Protein AF-A0A096LUE7-F1 (afdb_monomer_lite)

Foldseek 3Di:
DDPDDPPLQFDQLVVLLVVLVVCVVVVNLVVSLVSLLVRLVRHPQNLVSLLVSLVPFDDLCAQDCSGSNNSSLVSVLVSCVVPVVNALVVDDPVVLQVSLLSLLVSLLYDHVCSNVSSCVRSVNLPHDVVSVVVSLVVCLVVVSLLSSLVSCLVSVNLVVDDLLSNPLLCVVVVNVVSSCSSCPPPVVSVVVVVVVVVLCVDPPDDPVVSVVSND

Radius of gyration: 21.37 Å; chains: 1; bounding box: 50×38×78 Å

Organism: Poecilia formosa (NCBI:txid48698)

pLDDT: mean 89.34, std 12.73, range [34.97, 98.19]

Secondary structure (DSSP, 8-state):
---------PPPHHHHHHHHHHHHHTT-HHHHHHHHHHHHTT-SSHHHHHHHHHHTSSS--TT-S-SHHHHHHHHHHHHHHT-TT--GGGS-HHHHHHHHHHHHHH-----HHHHHHHHHHTTGGGS-HHHHHHHHHHHHHTT-HHHHHHHHHHHT-GGGS-HHHHHHHHHHTT-HHHHHHHHTT-HHHHHHHHHHHHHTTSTT--THHHHTT--

Sequence (215 aa):
MSLTSLEEKGLDPLQLSEKFFELWHQNNLQMLHLAAIQGFSKLSEPLEALLTILESCPGKQKGRSHTLGYHILMEFQTWMKERPQMSLSSLAEDKAVELQRRALGLLTDTQPNFVDTLMNIYQIKTLDPSIQCMHIYKLQALNCYKEAVTLSIKLGLQTELNMEKMLIPLILQDKLPLAESFVKGHRQLEKQLVMLLDSWCYPDFNVEEIRKYAM

Structure (mmCIF, N/CA/C/O backbone):
data_AF-A0A096LUE7-F1
#
_entry.id   AF-A0A096LUE7-F1
#
loop_
_atom_site.group_PDB
_atom_site.id
_atom_site.type_symbol
_atom_site.label_atom_id
_atom_site.label_alt_id
_atom_site.label_comp_id
_atom_site.label_asym_id
_atom_site.label_entity_id
_atom_site.label_seq_id
_atom_site.pdbx_PDB_ins_code
_atom_site.Cartn_x
_atom_site.Cartn_y
_atom_site.Cartn_z
_atom_site.occupancy
_atom_site.B_iso_or_equiv
_atom_site.auth_seq_id
_atom_site.auth_comp_id
_atom_site.auth_asym_id
_atom_site.auth_atom_id
_atom_site.pdbx_PDB_model_num
ATOM 1 N N . MET A 1 1 ? -25.827 -20.963 44.284 1.00 35.09 1 MET A N 1
ATOM 2 C CA . MET A 1 1 ? -26.225 -20.862 42.865 1.00 35.09 1 MET A CA 1
ATOM 3 C C . MET A 1 1 ? -25.637 -19.569 42.347 1.00 35.09 1 MET A C 1
ATOM 5 O O . MET A 1 1 ? -26.138 -18.504 42.680 1.00 35.09 1 MET A O 1
ATOM 9 N N . SER A 1 2 ? -24.487 -19.668 41.690 1.00 34.97 2 SER A N 1
ATOM 10 C CA . SER A 1 2 ? -23.704 -18.516 41.253 1.00 34.97 2 SER A CA 1
ATOM 11 C C . SER A 1 2 ? -24.269 -18.013 39.933 1.00 34.97 2 SER A C 1
ATOM 13 O O . SER A 1 2 ? -24.293 -18.755 38.953 1.00 34.97 2 SER A O 1
ATOM 15 N N . LEU A 1 3 ? -24.761 -16.776 39.941 1.00 40.91 3 LEU A N 1
ATOM 16 C CA . LEU A 1 3 ? -25.127 -16.049 38.736 1.00 40.91 3 LEU A CA 1
ATOM 17 C C . LEU A 1 3 ? -23.868 -15.884 37.886 1.00 40.91 3 LEU A C 1
ATOM 19 O O . LEU A 1 3 ? -22.894 -15.252 38.287 1.00 40.91 3 LEU A O 1
ATOM 23 N N . THR A 1 4 ? -23.922 -16.544 36.740 1.00 41.84 4 THR A N 1
ATOM 24 C CA . THR A 1 4 ? -23.068 -16.408 35.568 1.00 41.84 4 THR A CA 1
ATOM 25 C C . THR A 1 4 ? -22.612 -14.968 35.364 1.00 41.84 4 THR A C 1
ATOM 27 O O . THR A 1 4 ? -23.439 -14.073 35.184 1.00 41.84 4 THR A O 1
ATOM 30 N N . SER A 1 5 ? -21.295 -14.767 35.355 1.00 40.50 5 SER A N 1
ATOM 31 C CA . SER A 1 5 ? -20.649 -13.600 34.770 1.00 40.50 5 SER A CA 1
ATOM 32 C C . SER A 1 5 ? -21.152 -13.449 33.336 1.00 40.50 5 SER A C 1
ATOM 34 O O . SER A 1 5 ? -20.790 -14.248 32.471 1.00 40.50 5 SER A O 1
ATOM 36 N N . LEU A 1 6 ? -22.018 -12.463 33.086 1.00 42.44 6 LEU A N 1
ATOM 37 C CA . LEU A 1 6 ? -22.175 -11.940 31.736 1.00 42.44 6 LEU A CA 1
ATOM 38 C C . LEU A 1 6 ? -20.780 -11.470 31.334 1.00 42.44 6 LEU A C 1
ATOM 40 O O . LEU A 1 6 ? -20.267 -10.514 31.911 1.00 42.44 6 LEU A O 1
ATOM 44 N N . GLU A 1 7 ? -20.148 -12.185 30.411 1.00 46.16 7 GLU A N 1
ATOM 45 C CA . GLU A 1 7 ? -19.005 -11.664 29.678 1.00 46.16 7 GLU A CA 1
ATOM 46 C C . GLU A 1 7 ? -19.405 -10.270 29.188 1.00 46.16 7 GLU A C 1
ATOM 48 O O . GLU A 1 7 ? -20.388 -10.129 28.453 1.00 46.16 7 GLU A O 1
ATOM 53 N N . GLU A 1 8 ? -18.705 -9.234 29.652 1.00 53.78 8 GLU A N 1
ATOM 54 C CA . GLU A 1 8 ? -18.815 -7.891 29.096 1.00 53.78 8 GLU A CA 1
ATOM 55 C C . GLU A 1 8 ? -18.345 -7.975 27.643 1.00 53.78 8 GLU A C 1
ATOM 57 O O . GLU A 1 8 ? -17.171 -7.783 27.328 1.00 53.78 8 GLU A O 1
ATOM 62 N N . LYS A 1 9 ? -19.256 -8.350 26.740 1.00 67.56 9 LYS A N 1
ATOM 63 C CA . LYS A 1 9 ? -19.012 -8.289 25.305 1.00 67.56 9 LYS A CA 1
ATOM 64 C C . LYS A 1 9 ? -18.731 -6.826 24.994 1.00 67.56 9 LYS A C 1
ATOM 66 O O . LYS A 1 9 ? -19.606 -5.979 25.180 1.00 67.56 9 LYS A O 1
ATOM 71 N N . GLY A 1 10 ? -17.492 -6.535 24.600 1.00 81.81 10 GLY A N 1
ATOM 72 C CA . GLY A 1 10 ? -17.099 -5.196 24.186 1.00 81.81 10 GLY A CA 1
ATOM 73 C C . GLY A 1 10 ? -17.980 -4.692 23.046 1.00 81.81 10 GLY A C 1
ATOM 74 O O . GLY A 1 10 ? -18.725 -5.446 22.417 1.00 81.81 10 GLY A O 1
ATOM 75 N N . LEU A 1 11 ? -17.902 -3.390 22.790 1.00 91.12 11 LEU A N 1
ATOM 76 C CA . LEU A 1 11 ? -18.649 -2.746 21.715 1.00 91.12 11 LEU A CA 1
ATOM 77 C C . LEU A 1 11 ? -18.352 -3.426 20.366 1.00 91.12 11 LEU A C 1
ATOM 79 O O . LEU A 1 11 ? -17.192 -3.675 20.041 1.00 91.12 11 LEU A O 1
ATOM 83 N N . ASP A 1 12 ? -19.395 -3.689 19.578 1.00 94.50 12 ASP A N 1
ATOM 84 C CA . ASP A 1 12 ? -19.257 -4.225 18.223 1.00 94.50 12 ASP A CA 1
ATOM 85 C C . ASP A 1 12 ? -18.599 -3.172 17.301 1.00 94.50 12 ASP A C 1
ATOM 87 O O . ASP A 1 12 ? -19.123 -2.055 17.180 1.00 94.50 12 ASP A O 1
ATOM 91 N N . PRO A 1 13 ? -17.468 -3.491 16.637 1.00 95.12 13 PRO A N 1
ATOM 92 C CA . PRO A 1 13 ? -16.801 -2.574 15.717 1.00 95.12 13 PRO A CA 1
ATOM 93 C C . PRO A 1 13 ? -17.709 -2.072 14.590 1.00 95.12 13 PRO A C 1
ATOM 95 O O . PRO A 1 13 ? -17.604 -0.909 14.201 1.00 95.12 13 PRO A O 1
ATOM 98 N N . LEU A 1 14 ? -18.618 -2.906 14.074 1.00 94.50 14 LEU A N 1
ATOM 99 C CA . LEU A 1 14 ? -19.493 -2.516 12.965 1.00 94.50 14 LEU A CA 1
ATOM 100 C C . LEU A 1 14 ? -20.567 -1.523 13.412 1.00 94.50 14 LEU A C 1
ATOM 102 O O . LEU A 1 14 ? -20.798 -0.540 12.713 1.00 94.50 14 LEU A O 1
ATOM 106 N N . GLN A 1 15 ? -21.125 -1.687 14.615 1.00 94.31 15 GLN A N 1
ATOM 107 C CA . GLN A 1 15 ? -22.043 -0.699 15.202 1.00 94.31 15 GLN A CA 1
ATOM 108 C C . GLN A 1 15 ? -21.353 0.654 15.414 1.00 94.31 15 GLN A C 1
ATOM 110 O O . GLN A 1 15 ? -21.941 1.716 15.194 1.00 94.31 15 GLN A O 1
ATOM 115 N N . LEU A 1 16 ? -20.082 0.638 15.834 1.00 95.12 16 LEU A N 1
ATOM 116 C CA . LEU A 1 16 ? -19.297 1.865 15.952 1.00 95.12 16 LEU A CA 1
ATOM 117 C C . LEU A 1 16 ? -19.031 2.499 14.574 1.00 95.12 16 LEU A C 1
ATOM 119 O O . LEU A 1 16 ? -19.117 3.720 14.445 1.00 95.12 16 LEU A O 1
ATOM 123 N N . SER A 1 17 ? -18.762 1.684 13.550 1.00 93.62 17 SER A N 1
ATOM 124 C CA . SER A 1 17 ? -18.582 2.138 12.166 1.00 93.62 17 SER A CA 1
ATOM 125 C C . SER A 1 17 ? -19.838 2.807 11.600 1.00 93.62 17 SER A C 1
ATOM 127 O O . SER A 1 17 ? -19.754 3.908 11.054 1.00 93.62 17 SER A O 1
ATOM 129 N N . GLU A 1 18 ? -21.016 2.207 11.800 1.00 93.69 18 GLU A N 1
ATOM 130 C CA . GLU A 1 18 ? -22.310 2.784 11.406 1.00 93.69 18 GLU A CA 1
ATOM 131 C C . GLU A 1 18 ? -22.530 4.149 12.063 1.00 93.69 18 GLU A C 1
ATOM 133 O O . GLU A 1 18 ? -22.835 5.132 11.386 1.00 93.69 18 GLU A O 1
ATOM 138 N N . LYS A 1 19 ? -22.256 4.254 13.368 1.00 94.44 19 LYS A N 1
ATOM 139 C CA . LYS A 1 19 ? -22.337 5.529 14.088 1.00 94.44 19 LYS A CA 1
ATOM 140 C C . LYS A 1 19 ? -21.378 6.580 13.523 1.00 94.44 19 LYS A C 1
ATOM 142 O O . LYS A 1 19 ? -21.753 7.747 13.396 1.00 94.44 19 LYS A O 1
ATOM 147 N N . PHE A 1 20 ? -20.140 6.208 13.194 1.00 94.25 20 PHE A N 1
ATOM 148 C CA . PHE A 1 20 ? -19.207 7.136 12.549 1.00 94.25 20 PHE A CA 1
ATOM 149 C C . PHE A 1 20 ? -19.717 7.594 11.187 1.00 94.25 20 PHE A C 1
ATOM 151 O O . PHE A 1 20 ? -19.625 8.779 10.871 1.00 94.25 20 PHE A O 1
ATOM 158 N N . PHE A 1 21 ? -20.282 6.678 10.405 1.00 91.62 21 PHE A N 1
ATOM 159 C CA . PHE A 1 21 ? -20.845 6.969 9.095 1.00 91.62 21 PHE A CA 1
ATOM 160 C C . PHE A 1 21 ? -22.022 7.949 9.172 1.00 91.62 21 PHE A C 1
ATOM 162 O O . PHE A 1 21 ? -22.048 8.937 8.435 1.00 91.62 21 PHE A O 1
ATOM 169 N N . GLU A 1 22 ? -22.947 7.755 10.111 1.00 93.31 22 GLU A N 1
ATOM 170 C CA . GLU A 1 22 ? -24.057 8.684 10.356 1.00 93.31 22 GLU A CA 1
ATOM 171 C C . GLU A 1 22 ? -23.567 10.089 10.727 1.00 93.31 22 GLU A C 1
ATOM 173 O O . GLU A 1 22 ? -23.988 11.083 10.127 1.00 93.31 22 GLU A O 1
ATOM 178 N N . LEU A 1 23 ? -22.640 10.184 11.686 1.00 93.25 23 LEU A N 1
ATOM 179 C CA . LEU A 1 23 ? -22.089 11.464 12.146 1.00 93.25 23 LEU A CA 1
ATOM 180 C C . LEU A 1 23 ? -21.298 12.178 11.047 1.00 93.25 23 LEU A C 1
ATOM 182 O O . LEU A 1 23 ? -21.350 13.406 10.939 1.00 93.25 23 LEU A O 1
ATOM 186 N N . TRP A 1 24 ? -20.603 11.413 10.206 1.00 90.88 24 TRP A N 1
ATOM 187 C CA . TRP A 1 24 ? -19.913 11.918 9.027 1.00 90.88 24 TRP A CA 1
ATOM 188 C C . TRP A 1 24 ? -20.884 12.520 8.010 1.00 90.88 24 TRP A C 1
ATOM 190 O O . TRP A 1 24 ? -20.670 13.638 7.544 1.00 90.88 24 TRP A O 1
ATOM 200 N N . HIS A 1 25 ? -21.992 11.834 7.718 1.00 88.69 25 HIS A N 1
ATOM 201 C CA . HIS A 1 25 ? -23.034 12.340 6.820 1.00 88.69 25 HIS A CA 1
ATOM 202 C C . HIS A 1 25 ? -23.729 13.599 7.340 1.00 88.69 25 HIS A C 1
ATOM 204 O O . HIS A 1 25 ? -24.124 14.457 6.552 1.00 88.69 25 HIS A O 1
ATOM 210 N N . GLN A 1 26 ? -23.834 13.736 8.659 1.00 91.62 26 GLN A N 1
ATOM 211 C CA . GLN A 1 26 ? -24.349 14.936 9.319 1.00 91.62 26 GLN A CA 1
ATOM 212 C C . GLN A 1 26 ? -23.311 16.070 9.402 1.00 91.62 26 GLN A C 1
ATOM 214 O O . GLN A 1 26 ? -23.617 17.133 9.940 1.00 91.62 26 GLN A O 1
ATOM 219 N N . ASN A 1 27 ? -22.087 15.859 8.897 1.00 87.81 27 ASN A N 1
ATOM 220 C CA . ASN A 1 27 ? -20.946 16.770 9.022 1.00 87.81 27 ASN A CA 1
ATOM 221 C C . ASN A 1 27 ? -20.657 17.177 10.484 1.00 87.81 27 ASN A C 1
ATOM 223 O O . ASN A 1 27 ? -20.206 18.287 10.770 1.00 87.81 27 ASN A O 1
ATOM 227 N N . ASN A 1 28 ? -20.937 16.278 11.432 1.00 92.06 28 ASN A N 1
ATOM 228 C CA . ASN A 1 28 ? -20.824 16.539 12.862 1.00 92.06 28 ASN A CA 1
ATOM 229 C C . ASN A 1 28 ? -19.498 15.997 13.413 1.00 92.06 28 ASN A C 1
ATOM 231 O O . ASN A 1 28 ? -19.455 15.029 14.177 1.00 92.06 28 ASN A O 1
ATOM 235 N N . LEU A 1 29 ? -18.395 16.631 13.004 1.00 89.81 29 LEU A N 1
ATOM 236 C CA . LEU A 1 29 ? -17.037 16.195 13.355 1.00 89.81 29 LEU A CA 1
ATOM 237 C C . LEU A 1 29 ? -16.766 16.220 14.866 1.00 89.81 29 LEU A C 1
ATOM 239 O O . LEU A 1 29 ? -16.032 15.375 15.369 1.00 89.81 29 LEU A O 1
ATOM 243 N N . GLN A 1 30 ? -17.387 17.145 15.604 1.00 92.88 30 GLN A N 1
ATOM 244 C CA . GLN A 1 30 ? -17.259 17.206 17.064 1.00 92.88 30 GLN A CA 1
ATOM 245 C C . GLN A 1 30 ? -17.866 15.970 17.733 1.00 92.88 30 GLN A C 1
ATOM 247 O O . GLN A 1 30 ? -17.239 15.353 18.593 1.00 92.88 30 GLN A O 1
ATOM 252 N N . MET A 1 31 ? -19.069 15.567 17.318 1.00 94.25 31 MET A N 1
ATOM 253 C CA . MET A 1 31 ? -19.688 14.351 17.844 1.00 94.25 31 MET A CA 1
ATOM 254 C C . MET A 1 31 ? -18.974 13.088 17.369 1.00 94.25 31 MET A C 1
ATOM 256 O O . MET A 1 31 ? -18.925 12.119 18.125 1.00 94.25 31 MET A O 1
ATOM 260 N N . LEU A 1 32 ? -18.396 13.090 16.163 1.00 93.75 32 LEU A N 1
ATOM 261 C CA . LEU A 1 32 ? -17.568 11.985 15.672 1.00 93.75 32 LEU A CA 1
ATOM 262 C C . LEU A 1 32 ? -16.338 11.792 16.563 1.00 93.75 32 LEU A C 1
ATOM 264 O O . LEU A 1 32 ? -16.095 10.675 17.012 1.00 93.75 32 LEU A O 1
ATOM 268 N N . HIS A 1 33 ? -15.632 12.874 16.895 1.00 93.81 33 HIS A N 1
ATOM 269 C CA . HIS A 1 33 ? -14.503 12.857 17.827 1.00 93.81 33 HIS A CA 1
ATOM 270 C C . HIS A 1 33 ? -14.894 12.273 19.198 1.00 93.81 33 HIS A C 1
ATOM 272 O O . HIS A 1 33 ? -14.258 11.340 19.695 1.00 93.81 33 HIS A O 1
ATOM 278 N N . LEU A 1 34 ? -16.002 12.740 19.790 1.00 94.38 34 LEU A N 1
ATOM 279 C CA . LEU A 1 34 ? -16.496 12.208 21.069 1.00 94.38 34 LEU A CA 1
ATOM 280 C C . LEU A 1 34 ? -16.885 10.727 20.973 1.00 94.38 34 LEU A C 1
ATOM 282 O O . LEU A 1 34 ? -16.573 9.938 21.869 1.00 94.38 34 LEU A O 1
ATOM 286 N N . ALA A 1 35 ? -17.554 10.338 19.884 1.00 94.81 35 ALA A N 1
ATOM 287 C CA . ALA A 1 35 ? -17.908 8.951 19.623 1.00 94.81 35 ALA A CA 1
ATOM 288 C C . ALA A 1 35 ? -16.662 8.072 19.465 1.00 94.81 35 ALA A C 1
ATOM 290 O O . ALA A 1 35 ? -16.689 6.930 19.916 1.00 94.81 35 ALA A O 1
ATOM 291 N N . ALA A 1 36 ? -15.580 8.598 18.889 1.00 94.00 36 ALA A N 1
ATOM 292 C CA . ALA A 1 36 ? -14.333 7.875 18.690 1.00 94.00 36 ALA A CA 1
ATOM 293 C C . ALA A 1 36 ? -13.632 7.599 20.021 1.00 94.00 36 ALA A C 1
ATOM 295 O O . ALA A 1 36 ? -13.404 6.439 20.363 1.00 94.00 36 ALA A O 1
ATOM 296 N N . ILE A 1 37 ? -13.402 8.634 20.836 1.00 90.00 37 ILE A N 1
ATOM 297 C CA . ILE A 1 37 ? -12.752 8.486 22.149 1.00 90.00 37 ILE A CA 1
ATOM 298 C C . ILE A 1 37 ? -13.512 7.493 23.039 1.00 90.00 37 ILE A C 1
ATOM 300 O O . ILE A 1 37 ? -12.914 6.607 23.663 1.00 90.00 37 ILE A O 1
ATOM 304 N N . GLN A 1 38 ? -14.839 7.625 23.105 1.00 92.19 38 GLN A N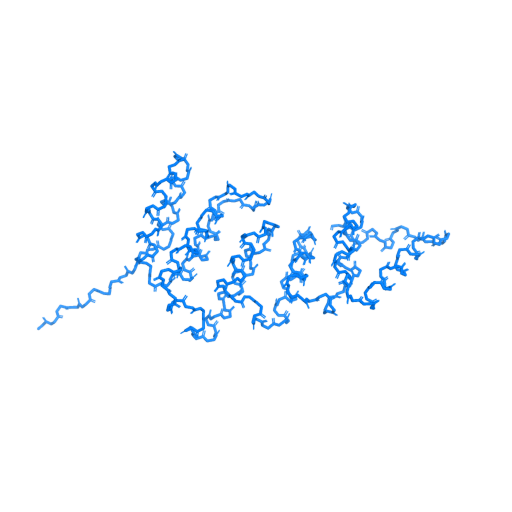 1
ATOM 305 C CA . GLN A 1 38 ? -15.674 6.757 23.936 1.00 92.19 38 GLN A CA 1
ATOM 306 C C . GLN A 1 38 ? -15.812 5.353 23.348 1.00 92.19 38 GLN A C 1
ATOM 308 O O . GLN A 1 38 ? -15.795 4.377 24.095 1.00 92.19 38 GLN A O 1
ATOM 313 N N . GLY A 1 39 ? -15.973 5.254 22.029 1.00 94.19 39 GLY A N 1
ATOM 314 C CA . GLY A 1 39 ? -16.178 4.002 21.313 1.00 94.19 39 GLY A CA 1
ATOM 315 C C . GLY A 1 39 ? -14.949 3.112 21.379 1.00 94.19 39 GLY A C 1
ATOM 316 O O . GLY A 1 39 ? -15.058 1.973 21.821 1.00 94.19 39 GLY A O 1
ATOM 317 N N . PHE A 1 40 ? -13.771 3.649 21.050 1.00 94.38 40 PHE A N 1
ATOM 318 C CA . PHE A 1 40 ? -12.526 2.879 21.068 1.00 94.38 40 PHE A CA 1
ATOM 319 C C . PHE A 1 40 ? -12.194 2.328 22.455 1.00 94.38 40 PHE A C 1
ATOM 321 O O . PHE A 1 40 ? -11.734 1.198 22.579 1.00 94.38 40 PHE A O 1
ATOM 328 N N . SER A 1 41 ? -12.513 3.081 23.512 1.00 92.31 41 SER A N 1
ATOM 329 C CA . SER A 1 41 ? -12.316 2.650 24.903 1.00 92.31 41 SER A CA 1
ATOM 330 C C . SER A 1 41 ? -13.215 1.480 25.327 1.00 92.31 41 SER A C 1
ATOM 332 O O . SER A 1 41 ? -12.957 0.875 26.361 1.00 92.31 41 SER A O 1
ATOM 334 N N . LYS A 1 42 ? -14.272 1.176 24.562 1.00 93.62 42 LYS A N 1
ATOM 335 C CA . LYS A 1 42 ? -15.213 0.074 24.821 1.00 93.62 42 LYS A CA 1
ATOM 336 C C . LYS A 1 42 ? -14.959 -1.153 23.939 1.00 93.62 42 LYS A C 1
ATOM 338 O O . LYS A 1 42 ? -15.670 -2.144 24.085 1.00 93.62 42 LYS A O 1
ATOM 343 N N . LEU A 1 43 ? -14.002 -1.089 23.011 1.00 92.88 43 LEU A N 1
ATOM 344 C CA . LEU A 1 43 ? -13.638 -2.213 22.147 1.00 92.88 43 LEU A CA 1
ATOM 345 C C . LEU A 1 43 ? -12.781 -3.213 22.931 1.00 92.88 43 LEU A C 1
ATOM 347 O O . LEU A 1 43 ? -11.818 -2.817 23.583 1.00 92.88 43 LEU A O 1
ATOM 351 N N . SER A 1 44 ? -13.091 -4.507 22.824 1.00 91.31 44 SER A N 1
ATOM 352 C CA . SER A 1 44 ? -12.275 -5.564 23.442 1.00 91.31 44 SER A CA 1
ATOM 353 C C . SER A 1 44 ? -10.909 -5.700 22.770 1.00 91.31 44 SER A C 1
ATOM 355 O O . SER A 1 44 ? -9.901 -5.881 23.445 1.00 91.31 44 SER A O 1
ATOM 357 N N . GLU A 1 45 ? -10.870 -5.572 21.440 1.00 92.25 45 GLU A N 1
ATOM 358 C CA . GLU A 1 45 ? -9.651 -5.706 20.637 1.00 92.25 45 GLU A CA 1
ATOM 359 C C . GLU A 1 45 ? -9.500 -4.505 19.690 1.00 92.25 45 GLU A C 1
ATOM 361 O O . GLU A 1 45 ? -9.829 -4.589 18.505 1.00 92.25 45 GLU A O 1
ATOM 366 N N . PRO A 1 46 ? -9.023 -3.352 20.195 1.00 93.88 46 PRO A N 1
ATOM 367 C CA . PRO A 1 46 ? -9.070 -2.087 19.460 1.00 93.88 46 PRO A CA 1
ATOM 368 C C . PRO A 1 46 ? -8.311 -2.089 18.126 1.00 93.88 46 PRO A C 1
ATOM 370 O O . PRO A 1 46 ? -8.767 -1.463 17.174 1.00 93.88 46 PRO A O 1
ATOM 373 N N . LEU A 1 47 ? -7.177 -2.798 18.037 1.00 95.06 47 LEU A N 1
ATOM 374 C CA . LEU A 1 47 ? -6.396 -2.910 16.797 1.00 95.06 47 LEU A CA 1
ATOM 375 C C . LEU A 1 47 ? -7.166 -3.684 15.720 1.00 95.06 47 LEU A C 1
ATOM 377 O O . LEU A 1 47 ? -7.287 -3.236 14.587 1.00 95.06 47 LEU A O 1
ATOM 381 N N . GLU A 1 48 ? -7.745 -4.826 16.073 1.00 95.94 48 GLU A N 1
ATOM 382 C CA . GLU A 1 48 ? -8.529 -5.615 15.123 1.00 95.94 48 GLU A CA 1
ATOM 383 C C . GLU A 1 48 ? -9.802 -4.880 14.693 1.00 95.94 48 GLU A C 1
ATOM 385 O O . GLU A 1 48 ? -10.124 -4.796 13.507 1.00 95.94 48 GLU A O 1
ATOM 390 N N . ALA A 1 49 ? -10.485 -4.278 15.664 1.00 96.06 49 ALA A N 1
ATOM 391 C CA . ALA A 1 49 ? -11.685 -3.494 15.448 1.00 96.06 49 ALA A CA 1
ATOM 392 C C . ALA A 1 49 ? -11.447 -2.280 14.539 1.00 96.06 49 ALA A C 1
ATOM 394 O O . ALA A 1 49 ? -12.293 -1.991 13.693 1.00 96.06 49 ALA A O 1
ATOM 395 N N . LEU A 1 50 ? -10.301 -1.596 14.659 1.00 96.25 50 LEU A N 1
ATOM 396 C CA . LEU A 1 50 ? -9.941 -0.507 13.751 1.00 96.25 50 LEU A CA 1
ATOM 397 C C . LEU A 1 50 ? -9.907 -0.993 12.296 1.00 96.25 50 LEU A C 1
ATOM 399 O O . LEU A 1 50 ? -10.485 -0.332 11.436 1.00 96.25 50 LEU A O 1
ATOM 403 N N . LEU A 1 51 ? -9.263 -2.130 12.007 1.00 96.38 51 LEU A N 1
ATOM 404 C CA . LEU A 1 51 ? -9.223 -2.672 10.642 1.00 96.38 51 LEU A CA 1
ATOM 405 C C . LEU A 1 51 ? -10.624 -3.005 10.140 1.00 96.38 51 LEU A C 1
ATOM 407 O O . LEU A 1 51 ? -10.974 -2.596 9.040 1.00 96.38 51 LEU A O 1
ATOM 411 N N . THR A 1 52 ? -11.449 -3.641 10.972 1.00 96.31 52 THR A N 1
ATOM 412 C CA . THR A 1 52 ? -12.844 -3.958 10.634 1.00 96.31 52 THR A CA 1
ATOM 413 C C . THR A 1 52 ? -13.650 -2.701 10.283 1.00 96.31 52 THR A C 1
ATOM 415 O O . THR A 1 52 ? -14.391 -2.692 9.302 1.00 96.31 52 THR A O 1
ATOM 418 N N . ILE A 1 53 ? -13.473 -1.613 11.039 1.00 95.25 53 ILE A N 1
ATOM 419 C CA . ILE A 1 53 ? -14.126 -0.322 10.775 1.00 95.25 53 ILE A CA 1
ATOM 420 C C . ILE A 1 53 ? -13.613 0.304 9.468 1.00 95.25 53 ILE A C 1
ATOM 422 O O . ILE A 1 53 ? -14.398 0.815 8.668 1.00 95.25 53 ILE A O 1
ATOM 426 N N . LEU A 1 54 ? -12.299 0.288 9.232 1.00 93.50 54 LEU A N 1
ATOM 427 C CA . LEU A 1 54 ? -11.700 0.878 8.030 1.00 93.50 54 LEU A CA 1
ATOM 428 C C . LEU A 1 54 ? -12.056 0.096 6.760 1.00 93.50 54 LEU A C 1
ATOM 430 O O . LEU A 1 54 ? -12.302 0.708 5.723 1.00 93.50 54 LEU A O 1
ATOM 434 N N . GLU A 1 55 ? -12.126 -1.231 6.841 1.00 92.44 55 GLU A N 1
ATOM 435 C CA . GLU A 1 55 ? -12.548 -2.117 5.751 1.00 92.44 55 GLU A CA 1
ATOM 436 C C . GLU A 1 55 ? -14.014 -1.884 5.351 1.00 92.44 55 GLU A C 1
ATOM 438 O O . GLU A 1 55 ? -14.362 -2.068 4.184 1.00 92.44 55 GLU A O 1
ATOM 443 N N . SER A 1 56 ? -14.866 -1.433 6.281 1.00 90.69 56 SER A N 1
ATOM 444 C CA . SER A 1 56 ? -16.274 -1.120 6.004 1.00 90.69 56 SER A CA 1
ATOM 445 C C . SER A 1 56 ? -16.508 0.313 5.505 1.00 90.69 56 SER A C 1
ATOM 447 O O . SER A 1 56 ? -17.622 0.647 5.098 1.00 90.69 56 SER A O 1
ATOM 449 N N . CYS A 1 57 ? -15.494 1.184 5.536 1.00 87.31 57 CYS A N 1
ATOM 450 C CA . CYS A 1 57 ? -15.635 2.568 5.091 1.00 87.31 57 CYS A CA 1
ATOM 451 C C . CYS A 1 57 ? -15.808 2.655 3.560 1.00 87.31 57 CYS A C 1
ATOM 453 O O . CYS A 1 57 ? -15.018 2.077 2.808 1.00 87.31 57 CYS A O 1
AT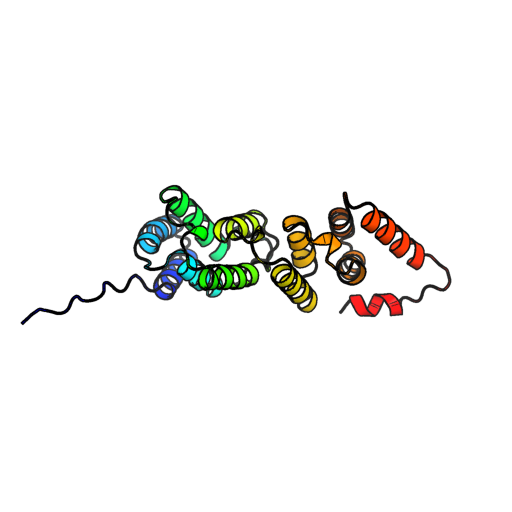OM 455 N N . PRO A 1 58 ? -16.781 3.434 3.053 1.00 72.19 58 PRO A N 1
ATOM 456 C CA . PRO A 1 58 ? -16.961 3.587 1.617 1.00 72.19 58 PRO A CA 1
ATOM 457 C C . PRO A 1 58 ? -15.882 4.480 0.992 1.00 72.19 58 PRO A C 1
ATOM 459 O O . PRO A 1 58 ? -15.545 5.548 1.504 1.00 72.19 58 PRO A O 1
ATOM 462 N N . GLY A 1 59 ? -15.417 4.072 -0.191 1.00 63.50 59 GLY A N 1
ATOM 463 C CA . GLY A 1 59 ? -14.541 4.861 -1.057 1.00 63.50 59 GLY A CA 1
ATOM 464 C C . GLY A 1 59 ? -13.057 4.507 -0.936 1.00 63.50 59 GLY A C 1
ATOM 465 O O . GLY A 1 59 ? -12.443 4.632 0.120 1.00 63.50 59 GLY A O 1
ATOM 466 N N . LYS A 1 60 ? -12.447 4.136 -2.072 1.00 57.28 60 LYS A N 1
ATOM 467 C CA . LYS A 1 60 ? -10.984 4.113 -2.206 1.00 57.28 60 LYS A CA 1
ATOM 468 C C . LYS A 1 60 ? -10.472 5.542 -2.055 1.00 57.28 60 LYS A C 1
ATOM 470 O O . LYS A 1 60 ? -10.962 6.454 -2.722 1.00 57.28 60 LYS A O 1
ATOM 475 N N . GLN A 1 61 ? -9.487 5.712 -1.189 1.00 59.31 61 GLN A N 1
ATOM 476 C CA . GLN A 1 61 ? -9.086 6.998 -0.635 1.00 59.31 61 GLN A CA 1
ATOM 477 C C . GLN A 1 61 ? -8.495 8.004 -1.643 1.00 59.31 61 GLN A C 1
ATOM 479 O O . GLN A 1 61 ? -8.478 9.186 -1.325 1.00 59.31 61 GLN A O 1
ATOM 484 N N . LYS A 1 62 ? -8.104 7.597 -2.866 1.00 53.97 62 LYS A N 1
ATOM 485 C CA . LYS A 1 62 ? -7.689 8.453 -4.010 1.00 53.97 62 LYS A CA 1
ATOM 486 C C . LYS A 1 62 ? -7.022 9.793 -3.611 1.00 53.97 62 LYS A C 1
ATOM 488 O O . LYS A 1 62 ? -7.365 10.840 -4.165 1.00 53.97 62 LYS A O 1
ATOM 493 N N . GLY A 1 63 ? -6.103 9.779 -2.644 1.00 52.19 63 GLY A N 1
ATOM 494 C CA . GLY A 1 63 ? -5.366 10.957 -2.180 1.00 52.19 63 GLY A CA 1
ATOM 495 C C . GLY A 1 63 ? -6.177 12.057 -1.474 1.00 52.19 63 GLY A C 1
ATOM 496 O O . GLY A 1 63 ? -5.712 13.195 -1.434 1.00 52.19 63 GLY A O 1
ATOM 497 N N . ARG A 1 64 ? -7.372 11.785 -0.931 1.00 60.28 64 ARG A N 1
ATOM 498 C CA . ARG A 1 64 ? -8.187 12.786 -0.210 1.00 60.28 64 ARG A CA 1
ATOM 499 C C . ARG A 1 64 ? -8.002 12.669 1.305 1.00 60.28 64 ARG A C 1
ATOM 501 O O . ARG A 1 64 ? -8.296 11.640 1.889 1.00 60.28 64 ARG A O 1
ATOM 508 N N . SER A 1 65 ? -7.634 13.768 1.963 1.00 61.44 65 SER A N 1
ATOM 509 C CA . SER A 1 65 ? -7.558 13.890 3.434 1.00 61.44 65 SER A CA 1
ATOM 510 C C . SER A 1 65 ? -8.913 14.105 4.130 1.00 61.44 65 SER A C 1
ATOM 512 O O . SER A 1 65 ? -8.948 14.400 5.318 1.00 61.44 65 SER A O 1
ATOM 514 N N . HIS A 1 66 ? -10.025 14.009 3.395 1.00 71.88 66 HIS A N 1
ATOM 515 C CA . HIS A 1 66 ? -11.384 14.291 3.877 1.00 71.88 66 HIS A CA 1
ATOM 516 C C . HIS A 1 66 ? -12.310 13.097 3.652 1.00 71.88 66 HIS A C 1
ATOM 518 O O . HIS A 1 66 ? -13.407 13.233 3.115 1.00 71.88 66 HIS A O 1
ATOM 524 N N . THR A 1 67 ? -11.841 11.899 3.976 1.00 85.56 67 THR A N 1
ATOM 525 C CA . THR A 1 67 ? -12.678 10.700 3.966 1.00 85.56 67 THR A CA 1
ATOM 526 C C . THR A 1 67 ? -12.948 10.256 5.395 1.00 85.56 67 THR A C 1
ATOM 528 O O . THR A 1 67 ? -12.159 10.518 6.305 1.00 85.56 67 THR A O 1
ATOM 531 N N . LEU A 1 68 ? -14.024 9.498 5.573 1.00 88.81 68 LEU A N 1
ATOM 532 C CA . LEU A 1 68 ? -14.353 8.915 6.863 1.00 88.81 68 LEU A CA 1
ATOM 533 C C . LEU A 1 68 ? -13.204 8.060 7.424 1.00 88.81 68 LEU A C 1
ATOM 535 O O . LEU A 1 68 ? -12.782 8.272 8.557 1.00 88.81 68 LEU A O 1
ATOM 539 N N . GLY A 1 69 ? -12.648 7.158 6.608 1.00 90.75 69 GLY A N 1
ATOM 540 C CA . GLY A 1 69 ? -11.546 6.286 7.025 1.00 90.75 69 GLY A CA 1
ATOM 541 C C . GLY A 1 69 ? -10.300 7.057 7.471 1.00 90.75 69 GLY A C 1
ATOM 542 O O . GLY A 1 69 ? -9.684 6.693 8.471 1.00 90.75 69 GLY A O 1
ATOM 543 N N . TYR A 1 70 ? -9.962 8.161 6.793 1.00 89.94 70 TYR A N 1
ATOM 544 C CA . TYR A 1 70 ? -8.865 9.030 7.222 1.00 89.94 70 TYR A CA 1
ATOM 545 C C . TYR A 1 70 ? -9.132 9.625 8.605 1.00 89.94 70 TYR A C 1
ATOM 547 O O . TYR A 1 70 ? -8.289 9.517 9.494 1.00 89.94 70 TYR A O 1
ATOM 555 N N . HIS A 1 71 ? -10.314 10.210 8.809 1.00 91.00 71 HIS A N 1
ATOM 556 C CA . HIS A 1 71 ? -10.672 10.810 10.092 1.00 91.00 71 HIS A CA 1
ATOM 557 C C . HIS A 1 71 ? -10.676 9.778 11.226 1.00 91.00 71 HIS A C 1
ATOM 559 O O . HIS A 1 71 ? -10.069 10.029 12.263 1.00 91.00 71 HIS A O 1
ATOM 565 N N . ILE A 1 72 ? -11.262 8.597 11.010 1.00 93.81 72 ILE A N 1
ATOM 566 C CA . ILE A 1 72 ? -11.271 7.503 11.996 1.00 93.81 72 ILE A CA 1
ATOM 567 C C . ILE A 1 72 ? -9.846 7.092 12.377 1.00 93.81 72 ILE A C 1
ATOM 569 O O . ILE A 1 72 ? -9.547 6.955 13.562 1.00 93.81 72 ILE A O 1
ATOM 573 N N . LEU A 1 73 ? -8.952 6.929 11.395 1.00 94.19 73 LEU A N 1
ATOM 574 C CA . LEU A 1 73 ? -7.565 6.544 11.654 1.00 94.19 73 LEU A CA 1
ATOM 575 C C . LEU A 1 73 ? -6.816 7.603 12.479 1.00 94.19 73 LEU A C 1
ATOM 577 O O . LEU A 1 73 ? -6.074 7.252 13.397 1.00 94.19 73 LEU A O 1
ATOM 581 N N . MET A 1 74 ? -7.020 8.890 12.186 1.00 92.81 74 MET A N 1
ATOM 582 C CA . MET A 1 74 ? -6.385 9.983 12.935 1.00 92.81 74 MET A CA 1
ATOM 583 C C . MET A 1 74 ? -6.921 10.100 14.370 1.00 92.81 74 MET A C 1
ATOM 585 O O . MET A 1 74 ? -6.144 10.333 15.302 1.00 92.81 74 MET A O 1
ATOM 589 N N . GLU A 1 75 ? -8.226 9.896 14.569 1.00 94.44 75 GLU A N 1
ATOM 590 C CA . GLU A 1 75 ? -8.830 9.827 15.905 1.00 94.44 75 GLU A CA 1
ATOM 591 C C . GLU A 1 75 ? -8.271 8.643 16.697 1.00 94.44 75 GLU A C 1
ATOM 593 O O . GLU A 1 75 ? -7.884 8.790 17.857 1.00 94.44 75 GLU A O 1
ATOM 598 N N . PHE A 1 76 ? -8.138 7.478 16.057 1.00 94.94 76 PHE A N 1
ATOM 599 C CA . PHE A 1 76 ? -7.570 6.293 16.693 1.00 94.94 76 PHE A CA 1
ATOM 600 C C . PHE A 1 76 ? -6.103 6.501 17.077 1.00 94.94 76 PHE A C 1
ATOM 602 O O . PHE A 1 76 ? -5.712 6.196 18.202 1.00 94.94 76 PHE A O 1
ATOM 609 N N . GLN A 1 77 ? -5.293 7.087 16.189 1.00 93.25 77 GLN A N 1
ATOM 610 C CA . GLN A 1 77 ? -3.903 7.433 16.494 1.00 93.25 77 GLN A CA 1
ATOM 611 C C . GLN A 1 77 ? -3.810 8.378 17.699 1.00 93.25 77 GLN A C 1
ATOM 613 O O . GLN A 1 77 ? -2.931 8.215 18.546 1.00 93.25 77 GLN A O 1
ATOM 618 N N . THR A 1 78 ? -4.699 9.367 17.787 1.00 92.50 78 THR A N 1
ATOM 619 C CA . THR A 1 78 ? -4.740 10.304 18.919 1.00 92.50 78 THR A CA 1
ATOM 620 C C . THR A 1 78 ? -5.110 9.579 20.208 1.00 92.50 78 THR A C 1
ATOM 622 O O . THR A 1 78 ? -4.394 9.689 21.200 1.00 92.50 78 THR A O 1
ATOM 625 N N . TRP A 1 79 ? -6.152 8.752 20.164 1.00 92.75 79 TRP A N 1
ATOM 626 C CA . TRP A 1 79 ? -6.601 7.925 21.282 1.00 92.75 79 TRP A CA 1
ATOM 627 C C . TRP A 1 79 ? -5.532 6.924 21.768 1.00 92.75 79 TRP A C 1
ATOM 629 O O . TRP A 1 79 ? -5.422 6.671 22.970 1.00 92.75 79 TRP A O 1
ATOM 639 N N . MET A 1 80 ? -4.695 6.396 20.869 1.00 91.25 80 MET A N 1
ATOM 640 C CA . MET A 1 80 ? -3.575 5.512 21.220 1.00 91.25 80 MET A CA 1
ATOM 641 C C . MET A 1 80 ? -2.443 6.223 21.970 1.00 91.25 80 MET A C 1
ATOM 643 O O . MET A 1 80 ? -1.791 5.593 22.803 1.00 91.25 80 MET A O 1
ATOM 647 N N . LYS A 1 81 ? -2.185 7.514 21.709 1.00 88.56 81 LYS A N 1
ATOM 648 C CA . LYS A 1 81 ? -1.093 8.258 22.377 1.00 88.56 81 LYS A CA 1
ATOM 649 C C . LYS A 1 81 ? -1.273 8.315 23.892 1.00 88.56 81 LYS A C 1
ATOM 651 O O . LYS A 1 81 ? -0.291 8.316 24.626 1.00 88.56 81 LYS A O 1
ATOM 656 N N . GLU A 1 82 ? -2.517 8.313 24.355 1.00 85.62 82 GLU A N 1
ATOM 657 C CA . GLU A 1 82 ? -2.860 8.295 25.779 1.00 85.62 82 GLU A CA 1
ATOM 658 C C . GLU A 1 82 ? -2.770 6.887 26.396 1.00 85.62 82 GLU A C 1
ATOM 660 O O . GLU A 1 82 ? -2.903 6.732 27.610 1.00 85.62 82 GLU A O 1
ATOM 665 N N . ARG A 1 83 ? -2.537 5.841 25.586 1.00 82.81 83 ARG A N 1
ATOM 666 C CA . ARG A 1 83 ? -2.498 4.437 26.020 1.00 82.81 83 ARG A CA 1
ATOM 667 C C . ARG A 1 83 ? -1.412 3.615 25.300 1.00 82.81 83 ARG A C 1
ATOM 669 O O . ARG A 1 83 ? -1.728 2.718 24.516 1.00 82.81 83 ARG A O 1
ATOM 676 N N . PRO A 1 84 ? -0.127 3.830 25.633 1.00 70.81 84 PRO A N 1
ATOM 677 C CA . PRO A 1 84 ? 1.005 3.165 24.974 1.00 70.81 84 PRO A CA 1
ATOM 678 C C . PRO A 1 84 ? 1.069 1.640 25.180 1.00 70.81 84 PRO A C 1
ATOM 680 O O . PRO A 1 84 ? 1.792 0.959 24.462 1.00 70.81 84 PRO A O 1
ATOM 683 N N . GLN A 1 85 ? 0.303 1.091 26.131 1.00 68.69 85 GLN A N 1
ATOM 684 C CA . GLN A 1 85 ? 0.255 -0.348 26.427 1.00 68.69 85 GLN A CA 1
ATOM 685 C C . GLN A 1 85 ? -0.351 -1.178 25.270 1.00 68.69 85 GLN A C 1
ATOM 687 O O . GLN A 1 85 ? -0.131 -2.385 25.184 1.00 68.69 85 GLN A O 1
ATOM 692 N N . MET A 1 86 ? -1.133 -0.546 24.385 1.00 76.00 86 MET A N 1
ATOM 693 C CA . MET A 1 86 ? -1.773 -1.191 23.232 1.00 76.00 86 MET A CA 1
ATOM 694 C C . MET A 1 86 ? -0.845 -1.152 22.018 1.00 76.00 86 MET A C 1
ATOM 696 O O . MET A 1 86 ? -1.021 -0.353 21.103 1.00 76.00 86 MET A O 1
ATOM 700 N N . SER A 1 87 ? 0.168 -2.010 22.030 1.00 82.38 87 SER A N 1
ATOM 701 C CA . SER A 1 87 ? 1.097 -2.190 20.915 1.00 82.38 87 SER A CA 1
ATOM 702 C C . SER A 1 87 ? 0.839 -3.524 20.227 1.00 82.38 87 SER A C 1
ATOM 704 O O . SER A 1 87 ? 0.510 -4.505 20.884 1.00 82.38 87 SER A O 1
ATOM 706 N N . LEU A 1 88 ? 1.076 -3.596 18.917 1.00 87.38 88 LEU A N 1
ATOM 707 C CA . LEU A 1 88 ? 1.069 -4.863 18.184 1.00 87.38 88 LEU A CA 1
ATOM 708 C C . LEU A 1 88 ? 2.010 -5.907 18.821 1.00 87.38 88 LEU A C 1
ATOM 710 O O . LEU A 1 88 ? 1.727 -7.098 18.795 1.00 87.38 88 LEU A O 1
ATOM 714 N N . SER A 1 89 ? 3.097 -5.449 19.449 1.00 84.75 89 SER A N 1
ATOM 715 C CA . SER A 1 89 ? 4.099 -6.298 20.101 1.00 84.75 89 SER A CA 1
ATOM 716 C C . SER A 1 89 ? 3.603 -7.041 21.347 1.00 84.75 89 SER A C 1
ATOM 718 O O . SER A 1 89 ? 4.335 -7.882 21.859 1.00 84.75 89 SER A O 1
ATOM 720 N N . SER A 1 90 ? 2.419 -6.719 21.881 1.00 87.06 90 SER A N 1
ATOM 721 C CA . SER A 1 90 ? 1.826 -7.463 23.003 1.00 87.06 90 SER A CA 1
ATOM 722 C C . SER A 1 90 ? 0.931 -8.622 22.555 1.00 87.06 90 SER A C 1
ATOM 724 O O . SER A 1 90 ? 0.475 -9.397 23.395 1.00 87.06 90 SER A O 1
ATOM 726 N N . LEU A 1 91 ? 0.672 -8.751 21.250 1.00 90.38 91 LEU A N 1
ATOM 727 C CA . LEU A 1 91 ? -0.142 -9.819 20.681 1.00 90.38 91 LEU A CA 1
ATOM 728 C C . LEU A 1 91 ? 0.696 -11.067 20.383 1.00 90.38 91 LEU A C 1
ATOM 730 O O . LEU A 1 91 ? 1.909 -10.995 20.195 1.00 90.38 91 LEU A O 1
ATOM 734 N N . ALA A 1 92 ? 0.023 -12.217 20.291 1.00 93.69 92 ALA A N 1
ATOM 735 C CA . ALA A 1 92 ? 0.623 -13.426 19.736 1.00 93.69 92 ALA A CA 1
ATOM 736 C C . ALA A 1 92 ? 1.068 -13.184 18.283 1.00 93.69 92 ALA A C 1
ATOM 738 O O . ALA A 1 92 ? 0.376 -12.493 17.533 1.00 93.69 92 ALA A O 1
ATOM 739 N N . GLU A 1 93 ? 2.193 -13.782 17.887 1.00 92.94 93 GLU A N 1
ATOM 740 C CA . GLU A 1 93 ? 2.830 -13.555 16.583 1.00 92.94 93 GLU A CA 1
ATOM 741 C C . GLU A 1 93 ? 1.874 -13.801 15.408 1.00 92.94 93 GLU A C 1
ATOM 743 O O . GLU A 1 93 ? 1.713 -12.927 14.559 1.00 92.94 93 GLU A O 1
ATOM 748 N N . ASP A 1 94 ? 1.142 -14.919 15.417 1.00 94.31 94 ASP A N 1
ATOM 749 C CA . ASP A 1 94 ? 0.169 -15.247 14.365 1.00 94.31 94 ASP A CA 1
ATOM 750 C C . ASP A 1 94 ? -0.920 -14.175 14.222 1.00 94.31 94 ASP A C 1
ATOM 752 O O . ASP A 1 94 ? -1.290 -13.782 13.113 1.00 94.31 94 ASP A O 1
ATOM 756 N N . LYS A 1 95 ? -1.407 -13.647 15.353 1.00 95.44 95 LYS A N 1
ATOM 757 C CA . LYS A 1 95 ? -2.412 -12.580 15.361 1.00 95.44 95 LYS A CA 1
ATOM 758 C C . LYS A 1 95 ? -1.819 -11.264 14.863 1.00 95.44 95 LYS A C 1
ATOM 760 O O . LYS A 1 95 ? -2.468 -10.556 14.097 1.00 95.44 95 LYS A O 1
ATOM 765 N N . ALA A 1 96 ? -0.591 -10.937 15.262 1.00 95.50 96 ALA A N 1
ATOM 766 C CA . ALA A 1 96 ? 0.101 -9.746 14.784 1.00 95.50 96 ALA A CA 1
ATOM 767 C C . ALA A 1 96 ? 0.286 -9.782 13.258 1.00 95.50 96 ALA A C 1
ATOM 769 O O . ALA A 1 96 ? -0.065 -8.813 12.583 1.00 95.50 96 ALA A O 1
ATOM 770 N N . VAL A 1 97 ? 0.747 -10.912 12.710 1.00 96.62 97 VAL A N 1
ATOM 771 C CA . VAL A 1 97 ? 0.931 -11.113 11.264 1.00 96.62 97 VAL A CA 1
ATOM 772 C C . VAL A 1 97 ? -0.394 -11.000 10.509 1.00 96.62 97 VAL A C 1
ATOM 774 O O . VAL A 1 97 ? -0.440 -10.376 9.447 1.00 96.62 97 VAL A O 1
ATOM 777 N N . GLU A 1 98 ? -1.483 -11.552 11.044 1.00 96.81 98 GLU A N 1
ATOM 778 C CA . GLU A 1 98 ? -2.806 -11.427 10.424 1.00 96.81 98 GLU A CA 1
ATOM 779 C C . GLU A 1 98 ? -3.272 -9.965 10.358 1.00 96.81 98 GLU A C 1
ATOM 781 O O . GLU A 1 98 ? -3.657 -9.473 9.292 1.00 96.81 98 GLU A O 1
ATOM 786 N N . LEU A 1 99 ? -3.149 -9.218 11.461 1.00 97.44 99 LEU A N 1
ATOM 787 C CA . LEU A 1 99 ? -3.482 -7.790 11.479 1.00 97.44 99 LEU A CA 1
ATOM 788 C C . LEU A 1 99 ? -2.592 -6.983 10.525 1.00 97.44 99 LEU A C 1
ATOM 790 O O . LEU A 1 99 ? -3.080 -6.089 9.835 1.00 97.44 9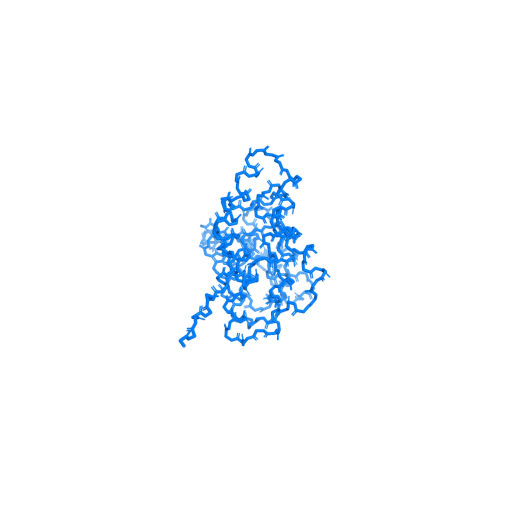9 LEU A O 1
ATOM 794 N N . GLN A 1 100 ? -1.306 -7.320 10.420 1.00 97.44 100 GLN A N 1
ATOM 795 C CA . GLN A 1 100 ? -0.391 -6.706 9.455 1.00 97.44 100 GLN A CA 1
ATOM 796 C C . GLN A 1 100 ? -0.816 -6.957 8.005 1.00 97.44 100 GLN A C 1
ATOM 798 O O . GLN A 1 100 ? -0.787 -6.034 7.190 1.00 97.44 100 GLN A O 1
ATOM 803 N N . ARG A 1 101 ? -1.249 -8.178 7.665 1.00 96.00 101 ARG A N 1
ATOM 804 C CA . ARG A 1 101 ? -1.746 -8.519 6.320 1.00 96.00 101 ARG A CA 1
ATOM 805 C C . ARG A 1 101 ? -3.026 -7.763 5.976 1.00 96.00 101 ARG A C 1
ATOM 807 O O . ARG A 1 101 ? -3.142 -7.242 4.863 1.00 96.00 101 ARG A O 1
ATOM 814 N N . ARG A 1 102 ? -3.964 -7.668 6.919 1.00 96.12 102 ARG A N 1
ATOM 815 C CA . ARG A 1 102 ? -5.192 -6.874 6.759 1.00 96.12 102 ARG A CA 1
ATOM 816 C C . ARG A 1 102 ? -4.880 -5.388 6.585 1.00 96.12 102 ARG A C 1
ATOM 818 O O . ARG A 1 102 ? -5.348 -4.773 5.630 1.00 96.12 102 ARG A O 1
ATOM 825 N N . ALA A 1 103 ? -3.998 -4.840 7.419 1.00 95.75 103 ALA A N 1
ATOM 826 C CA . ALA A 1 103 ? -3.532 -3.460 7.312 1.00 95.75 103 ALA A CA 1
ATOM 827 C C . ALA A 1 103 ? -2.840 -3.178 5.967 1.00 95.75 103 ALA A C 1
ATOM 829 O O . ALA A 1 103 ? -3.150 -2.173 5.330 1.00 95.75 103 ALA A O 1
ATOM 830 N N . LEU A 1 104 ? -1.978 -4.079 5.473 1.00 94.38 104 LEU A N 1
ATOM 831 C CA . LEU A 1 104 ? -1.431 -3.994 4.111 1.00 94.38 104 LEU A CA 1
ATOM 832 C C . LEU A 1 104 ? -2.551 -3.888 3.073 1.00 94.38 104 LEU A C 1
ATOM 834 O O . LEU A 1 104 ? -2.483 -3.051 2.182 1.00 94.38 104 LEU A O 1
ATOM 838 N N . GLY A 1 105 ? -3.614 -4.685 3.208 1.00 92.19 105 GLY A N 1
ATOM 839 C CA . GLY A 1 105 ? -4.791 -4.639 2.338 1.00 92.19 105 GLY A CA 1
ATOM 840 C C . GLY A 1 105 ? -5.453 -3.261 2.212 1.00 92.19 105 GLY A C 1
ATOM 841 O O . GLY A 1 105 ? -6.077 -2.997 1.186 1.00 92.19 105 GLY A O 1
ATOM 842 N N . LEU A 1 106 ? -5.276 -2.382 3.203 1.00 90.44 106 LEU A N 1
ATOM 843 C CA . LEU A 1 106 ? -5.784 -1.008 3.214 1.00 90.44 106 LEU A CA 1
ATOM 844 C C . LEU A 1 106 ? -4.789 0.021 2.646 1.00 90.44 106 LEU A C 1
ATOM 846 O O . LEU A 1 106 ? -5.184 1.154 2.368 1.00 90.44 106 LEU A O 1
ATOM 850 N N . LEU A 1 107 ? -3.521 -0.346 2.413 1.00 89.88 107 LEU A N 1
ATOM 851 C CA . LEU A 1 107 ? -2.486 0.518 1.817 1.00 89.88 107 LEU A CA 1
ATOM 852 C C . LEU A 1 107 ? -2.618 0.637 0.288 1.00 89.88 107 LEU A C 1
ATOM 854 O O . LEU A 1 107 ? -1.639 0.631 -0.452 1.00 89.88 107 LEU A O 1
ATOM 858 N N . THR A 1 108 ? -3.849 0.778 -0.198 1.00 81.44 108 THR A N 1
ATOM 859 C CA . THR A 1 108 ? -4.167 1.006 -1.616 1.00 81.44 108 THR A CA 1
ATOM 860 C C . THR A 1 108 ? -4.289 2.493 -1.956 1.00 81.44 108 THR A C 1
ATOM 862 O O . THR A 1 108 ? -4.937 2.848 -2.938 1.00 81.44 108 THR A O 1
ATOM 865 N N . ASP A 1 109 ? -3.773 3.373 -1.101 1.00 71.75 109 ASP A N 1
ATOM 866 C CA . ASP A 1 109 ? -3.877 4.822 -1.240 1.00 71.75 109 ASP A CA 1
ATOM 867 C C . ASP A 1 109 ? -2.504 5.487 -1.234 1.00 71.75 109 ASP A C 1
ATOM 869 O O . ASP A 1 109 ? -1.535 4.956 -0.696 1.00 71.75 109 ASP A O 1
ATOM 873 N N . THR A 1 110 ? -2.431 6.682 -1.813 1.00 69.12 110 THR A N 1
ATOM 874 C CA . THR A 1 110 ? -1.222 7.503 -1.853 1.00 69.12 110 THR A CA 1
ATOM 875 C C . THR A 1 110 ? -1.210 8.615 -0.806 1.00 69.12 110 THR A C 1
ATOM 877 O O . THR A 1 110 ? -0.252 9.385 -0.785 1.00 69.12 110 THR A O 1
ATOM 880 N N . GLN A 1 111 ? -2.247 8.769 0.030 1.00 85.12 111 GLN A N 1
ATOM 881 C CA . GLN A 1 111 ? -2.262 9.801 1.070 1.00 85.12 111 GLN A CA 1
ATOM 882 C C . GLN A 1 111 ? -1.178 9.473 2.123 1.00 85.12 111 GLN A C 1
ATOM 884 O O . GLN A 1 111 ? -1.273 8.441 2.795 1.00 85.12 111 GLN A O 1
ATOM 889 N N . PRO A 1 112 ? -0.131 10.314 2.278 1.00 85.50 112 PRO A N 1
ATOM 890 C CA . PRO A 1 112 ? 1.044 9.942 3.068 1.00 85.50 112 PRO A CA 1
ATOM 891 C C . PRO A 1 112 ? 0.748 9.700 4.548 1.00 85.50 112 PRO A C 1
ATOM 893 O O . PRO A 1 112 ? 1.179 8.690 5.086 1.00 85.50 112 PRO A O 1
ATOM 896 N N . ASN A 1 113 ? -0.028 10.572 5.195 1.00 89.25 113 ASN A N 1
ATOM 897 C CA . ASN A 1 113 ? -0.340 10.457 6.621 1.00 89.25 113 ASN A CA 1
ATOM 898 C C . ASN A 1 113 ? -1.152 9.196 6.952 1.00 89.25 113 ASN A C 1
ATOM 900 O O . ASN A 1 113 ? -0.952 8.621 8.015 1.00 89.25 113 ASN A O 1
ATOM 904 N N . PHE A 1 114 ? -2.054 8.764 6.071 1.00 89.75 114 PHE A N 1
ATOM 905 C CA . PHE A 1 114 ? -2.858 7.558 6.216 1.00 89.75 114 PHE A CA 1
ATOM 906 C C . PHE A 1 114 ? -1.950 6.337 6.155 1.00 89.75 114 PHE A C 1
ATOM 908 O O . PHE A 1 114 ? -1.930 5.533 7.085 1.00 89.75 114 PHE A O 1
ATOM 915 N N . VAL A 1 115 ? -1.138 6.258 5.095 1.00 91.31 115 VAL A N 1
ATOM 916 C CA . VAL A 1 115 ? -0.159 5.186 4.898 1.00 91.31 115 VAL A CA 1
ATOM 917 C C . VAL A 1 115 ? 0.813 5.131 6.071 1.00 91.31 115 VAL A C 1
ATOM 919 O O . VAL A 1 115 ? 0.961 4.081 6.686 1.00 91.31 115 VAL A O 1
ATOM 922 N N . ASP A 1 116 ? 1.424 6.257 6.437 1.00 93.25 116 ASP A N 1
ATOM 923 C CA . ASP A 1 116 ? 2.418 6.321 7.509 1.00 93.25 116 ASP A CA 1
ATOM 924 C C . ASP A 1 116 ? 1.804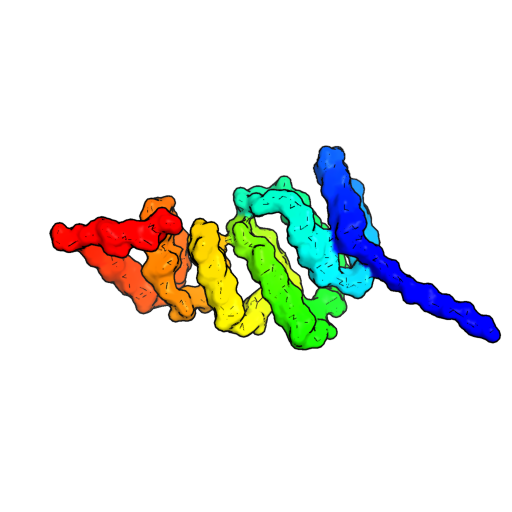 5.982 8.870 1.00 93.25 116 ASP A C 1
ATOM 926 O O . ASP A 1 116 ? 2.400 5.244 9.653 1.00 93.25 116 ASP A O 1
ATOM 930 N N . THR A 1 117 ? 0.585 6.448 9.151 1.00 93.81 117 THR A N 1
ATOM 931 C CA . THR A 1 117 ? -0.109 6.128 10.405 1.00 93.81 117 THR A CA 1
ATOM 932 C C . THR A 1 117 ? -0.435 4.644 10.495 1.00 93.81 117 THR A C 1
ATOM 934 O O . THR A 1 117 ? -0.140 4.026 11.518 1.00 93.81 117 THR A O 1
ATOM 937 N N . LEU A 1 118 ? -0.976 4.046 9.431 1.00 93.62 118 LEU A N 1
ATOM 938 C CA . LEU A 1 118 ? -1.297 2.622 9.418 1.00 93.62 118 LEU A CA 1
ATOM 939 C C . LEU A 1 118 ? -0.025 1.763 9.492 1.00 93.62 118 LEU A C 1
ATOM 941 O O . LEU A 1 118 ? 0.040 0.818 10.277 1.00 93.62 118 LEU A O 1
ATOM 945 N N . MET A 1 119 ? 1.022 2.140 8.752 1.00 94.38 119 MET A N 1
ATOM 946 C CA . MET A 1 119 ? 2.328 1.482 8.813 1.00 94.38 119 MET A CA 1
ATOM 947 C C . MET A 1 119 ? 2.927 1.509 10.218 1.00 94.38 119 MET A C 1
ATOM 949 O O . MET A 1 119 ? 3.523 0.517 10.634 1.00 94.38 119 MET A O 1
ATOM 953 N N . ASN A 1 120 ? 2.763 2.614 10.946 1.00 94.31 120 ASN A N 1
ATOM 954 C CA . ASN A 1 120 ? 3.278 2.762 12.304 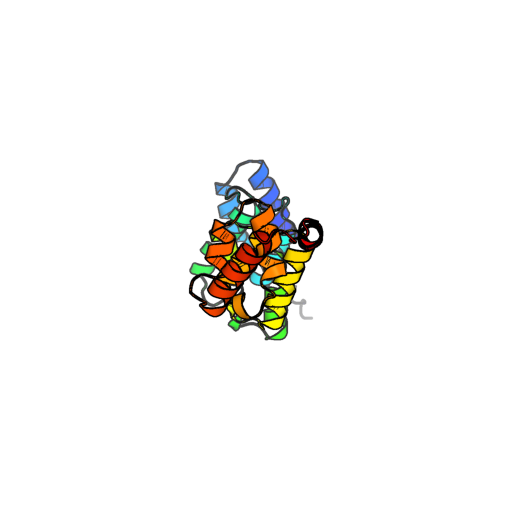1.00 94.31 120 ASN A CA 1
ATOM 955 C C . ASN A 1 120 ? 2.464 1.954 13.324 1.00 94.31 120 ASN A C 1
ATOM 957 O O . ASN A 1 120 ? 3.059 1.238 14.126 1.00 94.31 120 ASN A O 1
ATOM 961 N N . ILE A 1 121 ? 1.127 2.025 13.282 1.00 94.81 121 ILE A N 1
ATOM 962 C CA . ILE A 1 121 ? 0.247 1.300 14.220 1.00 94.81 121 ILE A CA 1
ATOM 963 C C . ILE A 1 121 ? 0.468 -0.212 14.113 1.00 94.81 121 ILE A C 1
ATOM 965 O O . ILE A 1 121 ? 0.647 -0.886 15.126 1.00 94.81 121 ILE A O 1
ATOM 969 N N . TYR A 1 122 ? 0.510 -0.735 12.885 1.00 95.62 122 TYR A N 1
ATOM 970 C CA . TYR A 1 122 ? 0.683 -2.166 12.622 1.00 95.62 122 TYR A CA 1
ATOM 971 C C . TYR A 1 122 ? 2.139 -2.552 12.354 1.00 95.62 122 TYR A C 1
ATOM 973 O O . TYR A 1 122 ? 2.406 -3.662 11.912 1.00 95.62 122 TYR A O 1
ATOM 981 N N . GLN A 1 123 ? 3.099 -1.658 12.605 1.00 95.19 123 GLN A N 1
ATOM 982 C CA . GLN A 1 123 ? 4.534 -1.934 12.476 1.00 95.19 123 GLN A CA 1
ATOM 983 C C . GLN A 1 123 ? 4.895 -2.654 11.164 1.00 95.19 123 GLN A C 1
ATOM 985 O O . GLN A 1 123 ? 5.693 -3.580 11.158 1.00 95.19 123 GLN A O 1
ATOM 990 N N . ILE A 1 124 ? 4.299 -2.258 10.035 1.00 96.00 124 ILE A N 1
ATOM 991 C CA . ILE A 1 124 ? 4.322 -3.037 8.780 1.00 96.00 124 ILE A CA 1
ATOM 992 C C . ILE A 1 124 ? 5.742 -3.385 8.320 1.00 96.00 124 ILE A C 1
ATOM 994 O O . ILE A 1 124 ? 5.948 -4.432 7.719 1.00 96.00 124 ILE A O 1
ATOM 998 N N . LYS A 1 125 ? 6.728 -2.543 8.646 1.00 94.56 125 LYS A N 1
ATOM 999 C CA . LYS A 1 125 ? 8.148 -2.764 8.338 1.00 94.56 125 LYS A CA 1
ATOM 1000 C C . LYS A 1 125 ? 8.750 -4.017 8.986 1.00 94.56 125 LYS A C 1
ATOM 1002 O O . LYS A 1 125 ? 9.774 -4.477 8.501 1.00 94.56 125 LYS A O 1
ATOM 1007 N N . THR A 1 126 ? 8.162 -4.542 10.062 1.00 94.25 126 THR A N 1
ATOM 1008 C CA . THR A 1 126 ? 8.639 -5.759 10.742 1.00 94.25 126 THR A CA 1
ATOM 1009 C C . THR A 1 126 ? 8.090 -7.040 10.122 1.00 94.25 126 THR A C 1
ATOM 1011 O O . THR A 1 126 ? 8.588 -8.119 10.428 1.00 94.25 126 THR A O 1
ATOM 1014 N N . LEU A 1 127 ? 7.077 -6.930 9.257 1.00 95.31 127 LEU A N 1
ATOM 1015 C CA . LEU A 1 127 ? 6.510 -8.063 8.541 1.00 95.31 127 LEU A CA 1
ATOM 1016 C C . LEU A 1 127 ? 7.541 -8.662 7.578 1.00 95.31 127 LEU A C 1
ATOM 1018 O O . LEU A 1 127 ? 8.328 -7.933 6.976 1.00 95.31 127 LEU A O 1
ATOM 1022 N N . ASP A 1 128 ? 7.479 -9.980 7.392 1.00 95.00 128 ASP A N 1
ATOM 1023 C CA . ASP A 1 128 ? 8.336 -10.699 6.454 1.00 95.00 128 ASP A CA 1
ATOM 1024 C C . ASP A 1 128 ? 8.354 -10.031 5.052 1.00 95.00 128 ASP A C 1
ATOM 1026 O O . ASP A 1 128 ? 7.285 -9.795 4.463 1.00 95.00 128 ASP A O 1
ATOM 1030 N N . PRO A 1 129 ? 9.547 -9.735 4.491 1.00 95.69 129 PRO A N 1
ATOM 1031 C CA . PRO A 1 129 ? 9.674 -9.052 3.205 1.00 95.69 129 PRO A CA 1
ATOM 1032 C C . PRO A 1 129 ? 8.982 -9.768 2.044 1.00 95.69 129 PRO A C 1
ATOM 1034 O O . PRO A 1 129 ? 8.494 -9.106 1.128 1.00 95.69 129 PRO A O 1
ATOM 1037 N N . SER A 1 130 ? 8.874 -11.102 2.066 1.00 95.81 130 SER A N 1
ATOM 1038 C CA . SER A 1 130 ? 8.175 -11.834 1.006 1.00 95.81 130 SER A CA 1
ATOM 1039 C C . SER A 1 130 ? 6.677 -11.523 1.007 1.00 95.81 130 SER A C 1
ATOM 1041 O O . SER A 1 130 ? 6.093 -11.329 -0.061 1.00 95.81 130 SER A O 1
ATOM 1043 N N . ILE A 1 131 ? 6.063 -11.364 2.187 1.00 95.94 131 ILE A N 1
ATOM 1044 C CA . ILE A 1 131 ? 4.653 -10.967 2.323 1.00 95.94 131 ILE A CA 1
ATOM 1045 C C . ILE A 1 131 ? 4.456 -9.535 1.821 1.00 95.94 131 ILE A C 1
ATOM 1047 O O . ILE A 1 131 ? 3.499 -9.257 1.091 1.00 95.94 131 ILE A O 1
ATOM 1051 N N . GLN A 1 132 ? 5.368 -8.629 2.179 1.00 96.50 132 GLN A N 1
ATOM 1052 C CA . GLN A 1 132 ? 5.329 -7.247 1.704 1.00 96.50 132 GLN A CA 1
ATOM 1053 C C . GLN A 1 132 ? 5.455 -7.189 0.172 1.00 96.50 132 GLN A C 1
ATOM 1055 O O . GLN A 1 132 ? 4.621 -6.569 -0.488 1.00 96.50 132 GLN A O 1
ATOM 1060 N N . CYS A 1 133 ? 6.424 -7.899 -0.415 1.00 96.88 133 CYS A N 1
ATOM 1061 C CA . CYS A 1 133 ? 6.602 -8.003 -1.865 1.00 96.88 133 CYS A CA 1
ATOM 1062 C C . CYS A 1 133 ? 5.373 -8.600 -2.561 1.00 96.88 133 CYS A C 1
ATOM 1064 O O . CYS A 1 133 ? 4.938 -8.071 -3.584 1.00 96.88 133 CYS A O 1
ATOM 1066 N N . MET A 1 134 ? 4.757 -9.650 -2.003 1.00 96.12 134 MET A N 1
ATOM 1067 C CA . MET A 1 134 ? 3.500 -10.201 -2.529 1.00 96.12 134 MET A CA 1
ATOM 1068 C C . MET A 1 134 ? 2.397 -9.141 -2.583 1.00 96.12 134 MET A C 1
ATOM 1070 O O . MET A 1 134 ? 1.653 -9.073 -3.564 1.00 96.12 134 MET A O 1
ATOM 1074 N N . HIS A 1 135 ? 2.302 -8.284 -1.565 1.00 96.06 135 HIS A N 1
ATOM 1075 C CA . HIS A 1 135 ? 1.354 -7.177 -1.579 1.00 96.06 135 HIS A CA 1
ATOM 1076 C C . HIS A 1 135 ? 1.685 -6.135 -2.663 1.00 96.06 135 HIS A C 1
ATOM 1078 O O . HIS A 1 135 ? 0.779 -5.705 -3.376 1.00 96.06 135 HIS A O 1
ATOM 1084 N N . ILE A 1 136 ? 2.962 -5.785 -2.864 1.00 96.62 136 ILE A N 1
ATOM 1085 C CA . ILE A 1 136 ? 3.376 -4.897 -3.968 1.00 96.62 136 ILE A CA 1
ATOM 1086 C C . ILE A 1 136 ? 2.965 -5.482 -5.328 1.00 96.62 136 ILE A C 1
ATOM 1088 O O . ILE A 1 136 ? 2.377 -4.778 -6.150 1.00 96.62 136 ILE A O 1
ATOM 1092 N N . TYR A 1 137 ? 3.193 -6.778 -5.558 1.00 95.62 137 TYR A N 1
ATOM 1093 C CA . TYR A 1 137 ? 2.763 -7.445 -6.792 1.00 95.62 137 TYR A CA 1
ATOM 1094 C C . TYR A 1 137 ? 1.237 -7.498 -6.938 1.00 95.62 137 TYR A C 1
ATOM 1096 O O . TYR A 1 137 ? 0.724 -7.381 -8.050 1.00 95.62 137 TYR A O 1
ATOM 1104 N N . LYS A 1 138 ? 0.487 -7.604 -5.834 1.00 95.06 138 LYS A N 1
ATOM 1105 C CA . LYS A 1 138 ? -0.978 -7.477 -5.856 1.00 95.06 138 LYS A CA 1
ATOM 1106 C C . LYS A 1 138 ? -1.414 -6.075 -6.290 1.00 95.06 138 LYS A C 1
ATOM 1108 O O . LYS A 1 138 ? -2.309 -5.966 -7.122 1.00 95.06 138 LYS A O 1
ATOM 1113 N N . LEU A 1 139 ? -0.796 -5.014 -5.764 1.00 94.38 139 LEU A N 1
ATOM 1114 C CA . LEU A 1 139 ? -1.074 -3.637 -6.196 1.00 94.38 139 LEU A CA 1
ATOM 1115 C C . LEU A 1 139 ? -0.764 -3.455 -7.686 1.00 94.38 139 LEU A C 1
ATOM 1117 O O . LEU A 1 139 ? -1.573 -2.879 -8.412 1.00 94.38 139 LEU A O 1
ATOM 1121 N N . GLN A 1 140 ? 0.357 -4.008 -8.151 1.00 93.06 140 GLN A N 1
ATOM 1122 C CA . GLN A 1 140 ? 0.723 -4.010 -9.565 1.00 93.06 140 GLN A CA 1
ATOM 1123 C C . GLN A 1 140 ? -0.349 -4.698 -10.426 1.00 93.06 140 GLN A C 1
ATOM 1125 O O . GLN A 1 140 ? -0.801 -4.117 -11.404 1.00 93.06 140 GLN A O 1
ATOM 1130 N N . ALA A 1 141 ? -0.800 -5.897 -10.045 1.00 92.38 141 ALA A N 1
ATOM 1131 C CA . ALA A 1 141 ? -1.831 -6.644 -10.773 1.00 92.38 141 ALA A CA 1
ATOM 1132 C C . ALA A 1 141 ? -3.204 -5.942 -10.798 1.00 92.38 141 ALA A C 1
ATOM 1134 O O . ALA A 1 141 ? -4.055 -6.273 -11.618 1.00 92.38 141 ALA A O 1
ATOM 1135 N N . LEU A 1 142 ? -3.428 -4.983 -9.895 1.00 91.31 142 LEU A N 1
ATOM 1136 C CA . LEU A 1 142 ? -4.619 -4.132 -9.842 1.00 91.31 142 LEU A CA 1
ATOM 1137 C C . LEU A 1 142 ? -4.415 -2.773 -10.534 1.00 91.31 142 LEU A C 1
ATOM 1139 O O . LEU A 1 142 ? -5.251 -1.881 -10.377 1.00 91.31 142 LEU A O 1
ATOM 1143 N N . ASN A 1 143 ? -3.316 -2.597 -11.273 1.00 91.06 143 ASN A N 1
ATOM 1144 C CA . ASN A 1 143 ? -2.919 -1.360 -11.951 1.00 91.06 143 ASN A CA 1
ATOM 1145 C C . ASN A 1 143 ? -2.691 -0.164 -11.002 1.00 91.06 143 ASN A C 1
ATOM 1147 O O . ASN A 1 143 ? -2.660 0.996 -11.425 1.00 91.06 143 ASN A O 1
ATOM 1151 N N . CYS A 1 144 ? -2.470 -0.431 -9.711 1.00 91.69 144 CYS A N 1
ATOM 1152 C CA . CYS A 1 144 ? -2.124 0.551 -8.680 1.00 91.69 144 CYS A CA 1
ATOM 1153 C C . CYS A 1 144 ? -0.606 0.811 -8.657 1.00 91.69 144 CYS A C 1
ATOM 1155 O O . CYS A 1 144 ? 0.063 0.643 -7.638 1.00 91.69 144 CYS A O 1
ATOM 1157 N N . TYR A 1 145 ? -0.031 1.183 -9.807 1.00 93.12 145 TYR A N 1
ATOM 1158 C CA . TYR A 1 145 ? 1.423 1.320 -9.975 1.00 93.12 145 TYR A CA 1
ATOM 1159 C C . TYR A 1 145 ? 2.031 2.435 -9.113 1.00 93.12 145 TYR A C 1
ATOM 1161 O O . TYR A 1 145 ? 3.145 2.300 -8.608 1.00 93.12 145 TYR A O 1
ATOM 1169 N N . LYS A 1 146 ? 1.298 3.539 -8.915 1.00 93.31 146 LYS A N 1
ATOM 1170 C CA . LYS A 1 146 ? 1.748 4.658 -8.070 1.00 93.31 146 LYS A CA 1
ATOM 1171 C C . LYS A 1 146 ? 1.874 4.220 -6.616 1.00 93.31 146 LYS A C 1
ATOM 1173 O O . LYS A 1 146 ? 2.873 4.517 -5.964 1.00 93.31 146 LYS A O 1
ATOM 1178 N N . GLU A 1 147 ? 0.853 3.529 -6.131 1.00 93.25 147 GLU A N 1
ATOM 1179 C CA . GLU A 1 147 ? 0.744 2.992 -4.783 1.00 93.25 147 GLU A CA 1
ATOM 1180 C C . GLU A 1 147 ? 1.824 1.931 -4.557 1.00 93.25 147 GLU A C 1
ATOM 1182 O O . GLU A 1 147 ? 2.575 2.029 -3.590 1.00 93.25 147 GLU A O 1
ATOM 1187 N N . ALA A 1 148 ? 1.976 0.990 -5.497 1.00 95.50 148 ALA A N 1
ATOM 1188 C CA . ALA A 1 148 ? 2.991 -0.062 -5.457 1.00 95.50 148 ALA A CA 1
ATOM 1189 C C . ALA A 1 148 ? 4.409 0.515 -5.327 1.00 95.50 148 ALA A C 1
ATOM 1191 O O . ALA A 1 148 ? 5.154 0.153 -4.415 1.00 95.50 148 ALA A O 1
ATOM 1192 N N . VAL A 1 149 ? 4.772 1.466 -6.195 1.00 96.19 149 VAL A N 1
ATOM 1193 C CA . VAL A 1 149 ? 6.101 2.087 -6.173 1.00 96.19 149 VAL A CA 1
ATOM 1194 C C . VAL A 1 149 ? 6.302 2.939 -4.922 1.00 96.19 149 VAL A C 1
ATOM 1196 O O . VAL A 1 149 ? 7.316 2.785 -4.243 1.00 96.19 149 VAL A O 1
ATOM 1199 N N . THR A 1 150 ? 5.328 3.767 -4.542 1.00 95.19 150 THR A N 1
ATOM 1200 C CA . THR A 1 150 ? 5.418 4.584 -3.317 1.00 95.19 150 THR A CA 1
ATOM 1201 C C . THR A 1 150 ? 5.608 3.716 -2.072 1.00 95.19 150 THR A C 1
ATOM 1203 O O . THR A 1 150 ? 6.470 4.004 -1.238 1.00 95.19 150 THR A O 1
ATOM 1206 N N . LEU A 1 151 ? 4.839 2.631 -1.955 1.00 95.88 151 LEU A N 1
ATOM 1207 C CA . LEU A 1 151 ? 4.924 1.709 -0.828 1.00 95.88 151 LEU A CA 1
ATOM 1208 C C . LEU A 1 151 ? 6.254 0.945 -0.828 1.00 95.88 151 LEU A C 1
ATOM 1210 O O . LEU A 1 151 ? 6.880 0.833 0.224 1.00 95.88 151 LEU A O 1
ATOM 1214 N N . SER A 1 152 ? 6.743 0.504 -1.992 1.00 96.56 152 SER A N 1
ATOM 1215 C CA . SER A 1 152 ? 8.050 -0.160 -2.099 1.00 96.56 152 SER A CA 1
ATOM 1216 C C . SER A 1 152 ? 9.209 0.724 -1.631 1.00 96.56 152 SER A C 1
ATOM 1218 O O . SER A 1 152 ? 10.080 0.242 -0.913 1.00 96.56 152 SER A O 1
ATOM 1220 N N . ILE A 1 153 ? 9.185 2.025 -1.952 1.00 96.31 153 ILE A N 1
ATOM 1221 C CA . ILE A 1 153 ? 10.193 2.994 -1.495 1.00 96.31 153 ILE A CA 1
ATOM 1222 C C . ILE A 1 153 ? 10.114 3.159 0.024 1.00 96.31 153 ILE A C 1
ATOM 1224 O O . ILE A 1 153 ? 11.137 3.134 0.706 1.00 96.31 153 ILE A O 1
ATOM 1228 N N . LYS A 1 154 ? 8.901 3.300 0.575 1.00 95.25 154 LYS A N 1
ATOM 1229 C CA . LYS A 1 154 ? 8.685 3.444 2.026 1.00 95.25 154 LYS A CA 1
ATOM 1230 C C . LYS A 1 154 ? 9.129 2.212 2.822 1.00 95.25 154 LYS A C 1
ATOM 1232 O O . LYS A 1 154 ? 9.563 2.360 3.969 1.00 95.25 154 LYS A O 1
ATOM 1237 N N . LEU A 1 155 ? 8.998 1.022 2.237 1.00 95.69 155 LEU A N 1
ATOM 1238 C CA . LEU A 1 155 ? 9.412 -0.250 2.833 1.00 95.69 155 LEU A CA 1
ATOM 1239 C C . LEU A 1 155 ? 10.881 -0.601 2.557 1.00 95.69 155 LEU A C 1
ATOM 1241 O O . LEU A 1 155 ? 11.413 -1.477 3.227 1.00 95.69 155 LEU A O 1
ATOM 1245 N N . GLY A 1 156 ? 11.550 0.091 1.630 1.00 96.38 156 GLY A N 1
ATOM 1246 C CA . GLY A 1 156 ? 12.937 -0.207 1.265 1.00 96.38 156 GLY A CA 1
ATOM 1247 C C . GLY A 1 156 ? 13.090 -1.476 0.420 1.00 96.38 156 GLY A C 1
ATOM 1248 O O . GLY A 1 156 ? 14.114 -2.142 0.512 1.00 96.38 156 GLY A O 1
ATOM 1249 N N . LEU A 1 157 ? 12.077 -1.832 -0.376 1.00 97.00 157 LEU A N 1
ATOM 1250 C CA . LEU A 1 157 ? 12.008 -3.096 -1.125 1.00 97.00 157 LEU A CA 1
ATOM 1251 C C . LEU A 1 157 ? 12.483 -2.980 -2.578 1.00 97.00 157 LEU A C 1
ATOM 1253 O O . LEU A 1 157 ? 12.316 -3.919 -3.350 1.00 97.00 157 LEU A O 1
ATOM 1257 N N . GLN A 1 158 ? 13.037 -1.840 -3.000 1.00 97.19 158 GLN A N 1
ATOM 1258 C CA . GLN A 1 158 ? 13.293 -1.586 -4.425 1.00 97.19 158 GLN A CA 1
ATOM 1259 C C . GLN A 1 158 ? 14.226 -2.617 -5.081 1.00 97.19 158 GLN A C 1
ATOM 1261 O O . GLN A 1 158 ? 14.051 -2.924 -6.258 1.00 97.19 158 GLN A O 1
ATOM 1266 N N . THR A 1 159 ? 15.180 -3.182 -4.333 1.00 96.38 159 THR A N 1
ATOM 1267 C CA . THR A 1 159 ? 16.113 -4.216 -4.822 1.00 96.38 159 THR A CA 1
ATOM 1268 C C . THR A 1 159 ? 15.490 -5.604 -4.942 1.00 96.38 159 THR A C 1
ATOM 1270 O O . THR A 1 159 ? 16.010 -6.435 -5.681 1.00 96.38 159 THR A O 1
ATOM 1273 N N . GLU A 1 160 ? 14.366 -5.843 -4.265 1.00 96.38 160 GLU A N 1
ATOM 1274 C CA . GLU A 1 160 ? 13.664 -7.134 -4.228 1.00 96.38 160 GLU A CA 1
ATOM 1275 C C . GLU A 1 160 ? 12.615 -7.267 -5.346 1.00 96.38 160 GLU A C 1
ATOM 1277 O O . GLU A 1 160 ? 11.973 -8.309 -5.513 1.00 96.38 160 GLU A O 1
ATOM 1282 N N . LEU A 1 161 ? 12.400 -6.195 -6.111 1.00 96.31 161 LEU A N 1
ATOM 1283 C CA . LEU A 1 161 ? 11.334 -6.085 -7.098 1.00 96.31 161 LEU A CA 1
ATOM 1284 C C . LEU A 1 161 ? 11.885 -6.080 -8.522 1.00 96.31 161 LEU A C 1
ATOM 1286 O O . LEU A 1 161 ? 12.973 -5.585 -8.810 1.00 96.31 161 LEU A O 1
ATOM 1290 N N . ASN A 1 162 ? 11.083 -6.584 -9.459 1.00 95.31 162 ASN A N 1
ATOM 1291 C CA . ASN A 1 162 ? 11.403 -6.458 -10.874 1.00 95.31 162 ASN A CA 1
ATOM 1292 C C . ASN A 1 162 ? 11.206 -5.002 -11.334 1.00 95.31 162 ASN A C 1
ATOM 1294 O O . ASN A 1 162 ? 10.072 -4.530 -11.423 1.00 95.31 162 ASN A O 1
ATOM 1298 N N . MET A 1 163 ? 12.305 -4.313 -11.654 1.00 95.19 163 MET A N 1
ATOM 1299 C CA . MET A 1 163 ? 12.273 -2.906 -12.059 1.00 95.19 163 MET A CA 1
ATOM 1300 C C . MET A 1 163 ? 11.355 -2.649 -13.254 1.00 95.19 163 MET A C 1
ATOM 1302 O O . MET A 1 163 ? 10.531 -1.744 -13.184 1.00 95.19 163 MET A O 1
ATOM 1306 N N . GLU A 1 164 ? 11.484 -3.403 -14.347 1.00 94.62 164 GLU A N 1
ATOM 1307 C CA . GLU A 1 164 ? 10.704 -3.153 -15.567 1.00 94.62 164 GLU A CA 1
ATOM 1308 C C . GLU A 1 164 ? 9.200 -3.201 -15.289 1.00 94.62 164 GLU A C 1
ATOM 1310 O O . GLU A 1 164 ? 8.459 -2.296 -15.672 1.00 94.62 164 GLU A O 1
ATOM 1315 N N . LYS A 1 165 ? 8.762 -4.216 -14.534 1.00 93.81 165 LYS A N 1
ATOM 1316 C CA . LYS A 1 165 ? 7.366 -4.383 -14.110 1.00 93.81 165 LYS A CA 1
ATOM 1317 C C . LYS A 1 165 ? 6.850 -3.233 -13.245 1.00 93.81 165 LYS A C 1
ATOM 1319 O O . LYS A 1 165 ? 5.649 -2.979 -13.255 1.00 93.81 165 LYS A O 1
ATOM 1324 N N . MET A 1 166 ? 7.730 -2.565 -12.501 1.00 95.44 166 MET A N 1
ATOM 1325 C CA . MET A 1 166 ? 7.370 -1.430 -11.649 1.00 95.44 166 MET A CA 1
ATOM 1326 C C . MET A 1 166 ? 7.413 -0.101 -12.408 1.00 95.44 166 MET A C 1
ATOM 1328 O O . MET A 1 166 ? 6.534 0.741 -12.227 1.00 95.44 166 MET A O 1
ATOM 1332 N N . LEU A 1 167 ? 8.428 0.103 -13.251 1.00 96.19 167 LEU A N 1
ATOM 1333 C CA . LEU A 1 167 ? 8.755 1.415 -13.804 1.00 96.19 167 LEU A CA 1
ATOM 1334 C C . LEU A 1 167 ? 8.195 1.654 -15.199 1.00 96.19 167 LEU A C 1
ATOM 1336 O O . LEU A 1 167 ? 7.768 2.775 -15.465 1.00 96.19 167 LEU A O 1
ATOM 1340 N N . ILE A 1 168 ? 8.130 0.644 -16.072 1.00 96.00 168 ILE A N 1
ATOM 1341 C CA . ILE A 1 168 ? 7.591 0.834 -17.429 1.00 96.00 168 ILE A CA 1
ATOM 1342 C C . ILE A 1 168 ? 6.152 1.366 -17.381 1.00 96.00 168 ILE A C 1
ATOM 1344 O O . ILE A 1 168 ? 5.905 2.394 -18.013 1.00 96.00 168 ILE A O 1
ATOM 1348 N N . PRO A 1 169 ? 5.220 0.796 -16.585 1.00 95.44 169 PRO A N 1
ATOM 1349 C CA . PRO A 1 169 ? 3.866 1.342 -16.494 1.00 95.44 169 PRO A CA 1
ATOM 1350 C C . PRO A 1 169 ? 3.836 2.805 -16.031 1.00 95.44 169 PRO A C 1
ATOM 1352 O O . PRO A 1 169 ? 3.013 3.586 -16.500 1.00 95.44 169 PRO A O 1
ATOM 1355 N N . LEU A 1 170 ? 4.740 3.208 -15.129 1.00 95.44 170 LEU A N 1
ATOM 1356 C CA . LEU A 1 170 ? 4.836 4.597 -14.679 1.00 95.44 170 LEU A CA 1
ATOM 1357 C C . LEU A 1 170 ? 5.361 5.524 -15.775 1.00 95.44 170 LEU A C 1
ATOM 1359 O O . LEU A 1 170 ? 4.808 6.607 -15.952 1.00 95.44 170 LEU A O 1
ATOM 1363 N N . ILE A 1 171 ? 6.391 5.110 -16.512 1.00 95.38 171 ILE A N 1
ATOM 1364 C CA . ILE A 1 171 ? 6.969 5.903 -17.604 1.00 95.38 171 ILE A CA 1
ATOM 1365 C C . ILE A 1 171 ? 5.925 6.116 -18.706 1.00 95.38 171 ILE A C 1
ATOM 1367 O O . ILE A 1 171 ? 5.712 7.248 -19.131 1.00 95.38 171 ILE A O 1
ATOM 1371 N N . LEU A 1 172 ? 5.193 5.064 -19.090 1.00 93.88 172 LEU A N 1
ATOM 1372 C CA . LEU A 1 172 ? 4.106 5.156 -20.076 1.00 93.88 172 LEU A CA 1
ATOM 1373 C C . LEU A 1 172 ? 2.938 6.038 -19.612 1.00 93.88 172 LEU A C 1
ATOM 1375 O O . LEU A 1 172 ? 2.180 6.546 -20.433 1.00 93.88 172 LEU A O 1
ATOM 1379 N N . GLN A 1 173 ? 2.789 6.231 -18.301 1.00 93.50 173 GLN A N 1
ATOM 1380 C CA . GLN A 1 173 ? 1.791 7.116 -17.699 1.00 93.50 173 GLN A CA 1
ATOM 1381 C C . GLN A 1 173 ? 2.333 8.523 -17.397 1.00 93.50 173 GLN A C 1
ATOM 1383 O O . GLN A 1 173 ? 1.698 9.243 -16.624 1.00 93.50 173 GLN A O 1
ATOM 1388 N N . ASP A 1 174 ? 3.491 8.894 -17.957 1.00 94.75 174 ASP A N 1
ATOM 1389 C CA . ASP A 1 174 ? 4.164 10.185 -17.746 1.00 94.75 174 ASP A CA 1
ATOM 1390 C C . ASP A 1 174 ? 4.467 10.476 -16.260 1.00 94.75 174 ASP A C 1
ATOM 1392 O O . ASP A 1 174 ? 4.297 11.574 -15.733 1.00 94.75 174 ASP A O 1
ATOM 1396 N N . LYS A 1 175 ? 4.881 9.438 -15.522 1.00 95.38 175 LYS A N 1
ATOM 1397 C CA . LYS A 1 175 ? 5.226 9.506 -14.088 1.00 95.38 175 LYS A CA 1
ATOM 1398 C C . LYS A 1 175 ? 6.710 9.256 -13.851 1.00 95.38 175 LYS A C 1
ATOM 1400 O O . LYS A 1 175 ? 7.085 8.647 -12.845 1.00 95.38 175 LYS A O 1
ATOM 1405 N N . LEU A 1 176 ? 7.556 9.748 -14.754 1.00 95.06 176 LEU A N 1
ATOM 1406 C CA . LEU A 1 176 ? 9.009 9.610 -14.662 1.00 95.06 176 LEU A CA 1
ATOM 1407 C C . LEU A 1 176 ? 9.588 10.076 -13.307 1.00 95.06 176 LEU A C 1
ATOM 1409 O O . LEU A 1 176 ? 10.380 9.323 -12.747 1.00 95.06 176 LEU A O 1
ATOM 1413 N N . PRO A 1 177 ? 9.139 11.187 -12.679 1.00 97.12 177 PRO A N 1
ATOM 1414 C CA . PRO A 1 177 ? 9.668 11.597 -11.370 1.00 97.12 177 PRO A CA 1
ATOM 1415 C C . PRO A 1 177 ? 9.484 10.552 -10.255 1.00 97.12 177 PRO A C 1
ATOM 1417 O O . PRO A 1 177 ? 10.301 10.443 -9.336 1.00 97.12 177 PRO A O 1
ATOM 1420 N N . LEU A 1 178 ? 8.411 9.753 -10.319 1.00 96.50 178 LEU A N 1
ATOM 1421 C CA . LEU A 1 178 ? 8.189 8.663 -9.368 1.00 96.50 178 LEU A CA 1
ATOM 1422 C C . LEU A 1 178 ? 9.089 7.459 -9.681 1.00 96.50 178 LEU A C 1
ATOM 1424 O O . LEU A 1 178 ? 9.593 6.824 -8.757 1.00 96.50 178 LEU A O 1
ATOM 1428 N N . ALA A 1 179 ? 9.332 7.177 -10.963 1.00 96.94 179 ALA A N 1
ATOM 1429 C CA . ALA A 1 179 ? 10.282 6.148 -11.380 1.00 96.94 179 ALA A CA 1
ATOM 1430 C C . ALA A 1 179 ? 11.727 6.503 -10.984 1.00 96.94 179 ALA A C 1
ATOM 1432 O O . ALA A 1 179 ? 12.453 5.652 -10.474 1.00 96.94 179 ALA A O 1
ATOM 1433 N N . GLU A 1 180 ? 12.123 7.770 -11.113 1.00 97.44 180 GLU A N 1
ATOM 1434 C CA . GLU A 1 180 ? 13.403 8.278 -10.605 1.00 97.44 180 GLU A CA 1
ATOM 1435 C C . GLU A 1 180 ? 13.504 8.121 -9.084 1.00 97.44 180 GLU A C 1
ATOM 1437 O O . GLU A 1 180 ? 14.514 7.647 -8.566 1.00 97.44 180 GLU A O 1
ATOM 1442 N N . SER A 1 181 ? 12.433 8.455 -8.357 1.00 97.94 181 SER A N 1
ATOM 1443 C CA . SER A 1 181 ? 12.385 8.298 -6.898 1.00 97.94 181 SER A CA 1
ATOM 1444 C C . SER A 1 181 ? 12.556 6.841 -6.454 1.00 97.94 181 SER A C 1
ATOM 1446 O O . SER A 1 181 ? 13.122 6.599 -5.391 1.00 97.94 181 SER A O 1
ATOM 1448 N N . PHE A 1 182 ? 12.099 5.876 -7.258 1.00 98.19 182 PHE A N 1
ATOM 1449 C CA . PHE A 1 182 ? 12.273 4.448 -6.982 1.00 98.19 182 PHE A CA 1
ATOM 1450 C C . PHE A 1 182 ? 13.740 4.024 -7.048 1.00 98.19 182 PHE A C 1
ATOM 1452 O O . PHE A 1 182 ? 14.224 3.344 -6.142 1.00 98.19 182 PHE A O 1
ATOM 1459 N N . VAL A 1 183 ? 14.458 4.440 -8.094 1.00 98.00 183 VAL A N 1
ATOM 1460 C CA . VAL A 1 183 ? 15.860 4.042 -8.297 1.00 98.00 183 VAL A CA 1
ATOM 1461 C C . VAL A 1 183 ? 16.846 4.864 -7.469 1.00 98.00 183 VAL A C 1
ATOM 1463 O O . VAL A 1 183 ? 17.962 4.408 -7.232 1.00 98.00 183 VAL A O 1
ATOM 1466 N N . LYS A 1 184 ? 16.451 6.060 -7.017 1.00 97.62 184 LYS A N 1
ATOM 1467 C CA . LYS A 1 184 ? 17.319 7.012 -6.317 1.00 97.62 184 LYS A CA 1
ATOM 1468 C C . LYS A 1 184 ? 18.057 6.371 -5.141 1.00 97.62 184 LYS A C 1
ATOM 1470 O O . LYS A 1 184 ? 17.439 5.856 -4.210 1.00 97.62 184 LYS A O 1
ATOM 1475 N N . GLY A 1 185 ? 19.385 6.475 -5.157 1.00 95.81 185 GLY A N 1
ATOM 1476 C CA . GLY A 1 185 ? 20.254 5.930 -4.108 1.00 95.81 185 GLY A CA 1
ATOM 1477 C C . GLY A 1 185 ? 20.630 4.459 -4.307 1.00 95.81 185 GLY A C 1
ATOM 1478 O O . GLY A 1 185 ? 21.448 3.939 -3.551 1.00 95.81 185 GLY A O 1
ATOM 1479 N N . HIS A 1 186 ? 20.110 3.805 -5.350 1.00 97.00 186 HIS A N 1
ATOM 1480 C CA . HIS A 1 186 ? 20.431 2.430 -5.726 1.00 97.00 186 HIS A CA 1
ATOM 1481 C C . HIS A 1 186 ? 21.164 2.418 -7.068 1.00 97.00 186 HIS A C 1
ATOM 1483 O O . HIS A 1 186 ? 20.555 2.246 -8.120 1.00 97.00 186 HIS A O 1
ATOM 1489 N N . ARG A 1 187 ? 22.497 2.557 -7.048 1.00 96.81 187 ARG A N 1
ATOM 1490 C CA . ARG A 1 187 ? 23.338 2.718 -8.256 1.00 96.81 187 ARG A CA 1
ATOM 1491 C C . ARG A 1 187 ? 23.053 1.706 -9.374 1.00 96.81 187 ARG A C 1
ATOM 1493 O O . ARG A 1 187 ? 23.106 2.047 -10.554 1.00 96.81 187 ARG A O 1
ATOM 1500 N N . GLN A 1 188 ? 22.787 0.451 -9.011 1.00 97.38 188 GLN A N 1
ATOM 1501 C CA . GLN A 1 188 ? 22.470 -0.589 -9.988 1.00 97.38 188 GLN A CA 1
ATOM 1502 C C . GLN A 1 188 ? 21.115 -0.342 -10.663 1.00 97.38 188 GLN A C 1
ATOM 1504 O O . GLN A 1 188 ? 21.014 -0.497 -11.880 1.00 97.38 188 GLN A O 1
ATOM 1509 N N . LEU A 1 189 ? 20.110 0.087 -9.895 1.00 98.00 189 LEU A N 1
ATOM 1510 C CA . LEU A 1 189 ? 18.798 0.445 -10.422 1.00 98.00 189 LEU A CA 1
ATOM 1511 C C . LEU A 1 189 ? 18.871 1.737 -11.258 1.00 98.00 189 LEU A C 1
ATOM 1513 O O . LEU A 1 189 ? 18.276 1.825 -12.324 1.00 98.00 189 LEU A O 1
ATOM 1517 N N . GLU A 1 190 ? 19.657 2.730 -10.844 1.00 98.12 190 GLU A N 1
ATOM 1518 C CA . GLU A 1 190 ? 19.854 3.957 -11.634 1.00 98.12 190 GLU A CA 1
ATOM 1519 C C . GLU A 1 190 ? 20.436 3.635 -13.017 1.00 98.12 190 GLU A C 1
ATOM 1521 O O . GLU A 1 190 ? 19.914 4.075 -14.041 1.00 98.12 190 GLU A O 1
ATOM 1526 N N . LYS A 1 191 ? 21.475 2.788 -13.064 1.00 97.88 191 LYS A N 1
ATOM 1527 C CA . LYS A 1 191 ? 22.074 2.331 -14.324 1.00 97.88 191 LYS A CA 1
ATOM 1528 C C . LYS A 1 191 ? 21.074 1.558 -15.183 1.00 97.88 191 LYS A C 1
ATOM 1530 O O . LYS A 1 191 ? 20.999 1.791 -16.385 1.00 97.88 191 LYS A O 1
ATOM 1535 N N . GLN A 1 192 ? 20.336 0.630 -14.581 1.00 97.44 192 GLN A N 1
ATOM 1536 C CA . GLN A 1 192 ? 19.343 -0.182 -15.282 1.00 97.44 192 GLN A CA 1
ATOM 1537 C C . GLN A 1 192 ? 18.217 0.674 -15.879 1.00 97.44 192 GLN A C 1
ATOM 1539 O O . GLN A 1 192 ? 17.835 0.423 -17.016 1.00 97.44 192 GLN A O 1
ATOM 1544 N N . LEU A 1 193 ? 17.749 1.717 -15.182 1.00 97.50 193 LEU A N 1
ATOM 1545 C CA . LEU A 1 193 ? 16.758 2.649 -15.728 1.00 97.50 193 LEU A CA 1
ATOM 1546 C C . LEU A 1 193 ? 17.302 3.405 -16.946 1.00 97.50 193 LEU A C 1
ATOM 1548 O O . LEU A 1 193 ? 16.619 3.488 -17.961 1.00 97.50 193 LEU A O 1
ATOM 1552 N N . VAL A 1 194 ? 18.536 3.916 -16.884 1.00 97.25 194 VAL A N 1
ATOM 1553 C CA . VAL A 1 194 ? 19.151 4.606 -18.034 1.00 97.25 194 VAL A CA 1
ATOM 1554 C C . VAL A 1 194 ? 19.330 3.656 -19.216 1.00 97.25 194 VAL A C 1
ATOM 1556 O O . VAL A 1 194 ? 18.987 4.016 -20.334 1.00 97.25 194 VAL A O 1
ATOM 1559 N N . MET A 1 195 ? 19.817 2.435 -18.976 1.00 96.81 195 MET A N 1
ATOM 1560 C CA . MET A 1 195 ? 19.961 1.422 -20.028 1.00 96.81 195 MET A CA 1
ATOM 1561 C C . MET A 1 195 ? 18.614 1.035 -20.650 1.00 96.81 195 MET A C 1
ATOM 1563 O O . MET A 1 195 ? 18.545 0.813 -21.854 1.00 96.81 195 MET A O 1
ATOM 1567 N N . LEU A 1 196 ? 17.553 0.962 -19.844 1.00 95.75 196 LEU A N 1
ATOM 1568 C CA . LEU A 1 196 ? 16.196 0.700 -20.319 1.00 95.75 196 LEU A CA 1
ATOM 1569 C C . LEU A 1 196 ? 15.674 1.844 -21.198 1.00 95.75 196 LEU A C 1
ATOM 1571 O O . LEU A 1 196 ? 15.069 1.587 -22.226 1.00 95.75 196 LEU A O 1
ATOM 1575 N N . LEU A 1 197 ? 15.905 3.099 -20.813 1.00 95.69 197 LEU A N 1
ATOM 1576 C CA . LEU A 1 197 ? 15.475 4.248 -21.614 1.00 95.69 197 LEU A CA 1
ATOM 1577 C C . LEU A 1 197 ? 16.294 4.385 -22.906 1.00 95.69 197 LEU A C 1
ATOM 1579 O O . LEU A 1 197 ? 15.728 4.672 -23.956 1.00 95.69 197 LEU A O 1
ATOM 1583 N N . ASP A 1 198 ? 17.607 4.141 -22.845 1.00 96.56 198 ASP A N 1
ATOM 1584 C CA . ASP A 1 198 ? 18.488 4.115 -24.021 1.00 96.56 198 ASP A CA 1
ATOM 1585 C C . ASP A 1 198 ? 18.057 3.030 -25.017 1.00 96.56 198 ASP A C 1
ATOM 1587 O O . ASP A 1 198 ? 18.056 3.264 -26.225 1.00 96.56 198 ASP A O 1
ATOM 1591 N N . SER A 1 199 ? 17.599 1.871 -24.522 1.00 94.81 199 SER A N 1
ATOM 1592 C CA . SER A 1 199 ? 17.151 0.773 -25.384 1.00 94.81 199 SER A CA 1
ATOM 1593 C C . SER A 1 199 ? 15.941 1.134 -26.257 1.00 94.81 199 SER A C 1
ATOM 1595 O O . SER A 1 199 ? 15.787 0.591 -27.350 1.00 94.81 199 SER A O 1
ATOM 1597 N N . TRP A 1 200 ? 15.117 2.092 -25.828 1.00 94.69 200 TRP A N 1
ATOM 1598 C CA . TRP A 1 200 ? 13.954 2.561 -26.590 1.00 94.69 200 TRP A CA 1
ATOM 1599 C C . TRP A 1 200 ? 14.313 3.569 -27.685 1.00 94.69 200 TRP A C 1
ATOM 1601 O O . TRP A 1 200 ? 13.483 3.871 -28.541 1.00 94.69 200 TRP A O 1
ATOM 1611 N N . CYS A 1 201 ? 15.541 4.090 -27.669 1.00 93.94 201 CYS A N 1
ATOM 1612 C CA . CYS A 1 201 ? 16.037 5.055 -28.646 1.00 93.94 201 CYS A CA 1
ATOM 1613 C C . CYS A 1 201 ? 16.715 4.395 -29.859 1.00 93.94 201 CYS A C 1
ATOM 1615 O O . CYS A 1 201 ? 17.046 5.098 -30.817 1.00 93.94 201 CYS A O 1
ATOM 1617 N N . TYR A 1 202 ? 16.943 3.074 -29.847 1.00 93.81 202 TYR A N 1
ATOM 1618 C CA . TYR A 1 202 ? 17.527 2.381 -30.999 1.00 93.81 202 TYR A CA 1
ATOM 1619 C C . TYR A 1 202 ? 16.544 2.349 -32.184 1.00 93.81 202 TYR A C 1
ATOM 1621 O O . TYR A 1 202 ? 15.346 2.160 -31.974 1.00 93.81 202 TYR A O 1
ATOM 1629 N N . PRO A 1 203 ? 17.027 2.464 -33.439 1.00 91.94 203 PRO A N 1
ATOM 1630 C CA . PRO A 1 203 ? 16.169 2.450 -34.631 1.00 91.94 203 PRO A CA 1
ATOM 1631 C C . PRO A 1 203 ? 15.292 1.198 -34.771 1.00 91.94 203 PRO A C 1
ATOM 1633 O O . PRO A 1 203 ? 14.203 1.276 -35.332 1.00 91.94 203 PRO A O 1
ATOM 1636 N N . ASP A 1 204 ? 15.765 0.066 -34.248 1.00 93.56 204 ASP A N 1
ATOM 1637 C CA . ASP A 1 204 ? 15.094 -1.233 -34.336 1.00 93.56 204 ASP A CA 1
ATOM 1638 C C . ASP A 1 204 ? 14.167 -1.517 -33.139 1.00 93.56 204 ASP A C 1
ATOM 1640 O O . ASP A 1 204 ? 13.636 -2.622 -33.012 1.00 93.56 204 ASP A O 1
ATOM 1644 N N . PHE A 1 205 ? 13.975 -0.546 -32.238 1.00 93.88 205 PHE A N 1
ATOM 1645 C CA . PHE A 1 205 ? 13.103 -0.718 -31.081 1.00 93.88 205 PHE A CA 1
ATOM 1646 C C . PHE A 1 205 ? 11.650 -0.960 -31.506 1.00 93.88 205 PHE A C 1
ATOM 1648 O O . PHE A 1 205 ? 11.051 -0.191 -32.262 1.00 93.88 205 PHE A O 1
ATOM 1655 N N . ASN A 1 206 ? 11.051 -2.020 -30.962 1.00 92.50 206 ASN A N 1
ATOM 1656 C CA . ASN A 1 206 ? 9.663 -2.368 -31.219 1.00 92.50 206 ASN A CA 1
ATOM 1657 C C . ASN A 1 206 ? 8.764 -1.935 -30.053 1.00 92.50 206 ASN A C 1
ATOM 1659 O O . ASN A 1 206 ? 8.803 -2.508 -28.967 1.00 92.50 206 ASN A O 1
ATOM 1663 N N . VAL A 1 207 ? 7.867 -0.980 -30.311 1.00 89.44 207 VAL A N 1
ATOM 1664 C CA . VAL A 1 207 ? 6.896 -0.462 -29.327 1.00 89.44 207 VAL A CA 1
ATOM 1665 C C . VAL A 1 207 ? 6.002 -1.563 -28.732 1.00 89.44 207 VAL A C 1
ATOM 1667 O O . VAL A 1 207 ? 5.542 -1.452 -27.593 1.00 89.44 207 VAL A O 1
ATOM 1670 N N . GLU A 1 208 ? 5.775 -2.667 -29.445 1.00 90.75 208 GLU A N 1
ATOM 1671 C CA . GLU A 1 208 ? 5.001 -3.793 -28.911 1.00 90.75 208 GLU A CA 1
ATOM 1672 C C . GLU A 1 208 ? 5.677 -4.465 -27.701 1.00 90.75 208 GLU A C 1
ATOM 1674 O O . GLU A 1 208 ? 4.990 -5.044 -26.856 1.00 90.75 208 GLU A O 1
ATOM 1679 N N . GLU A 1 209 ? 6.998 -4.326 -27.536 1.00 88.44 209 GLU A N 1
ATOM 1680 C CA . GLU A 1 209 ? 7.732 -4.857 -26.380 1.00 88.44 209 GLU A CA 1
ATOM 1681 C C . GLU A 1 209 ? 7.328 -4.191 -25.063 1.00 88.44 209 GLU A C 1
ATOM 1683 O O . GLU A 1 209 ? 7.340 -4.847 -24.016 1.00 88.44 209 GLU A O 1
ATOM 1688 N N . ILE A 1 210 ? 6.933 -2.915 -25.113 1.00 89.88 210 ILE A N 1
ATOM 1689 C CA . ILE A 1 210 ? 6.507 -2.135 -23.944 1.00 89.88 210 ILE A CA 1
ATOM 1690 C C . ILE A 1 210 ? 4.986 -2.111 -23.771 1.00 89.88 210 ILE A C 1
ATOM 1692 O O . ILE A 1 210 ? 4.505 -1.928 -22.652 1.00 89.88 210 ILE A O 1
ATOM 1696 N N . ARG A 1 211 ? 4.208 -2.384 -24.830 1.00 86.44 211 ARG A N 1
ATOM 1697 C CA . ARG A 1 211 ? 2.733 -2.405 -24.775 1.00 86.44 211 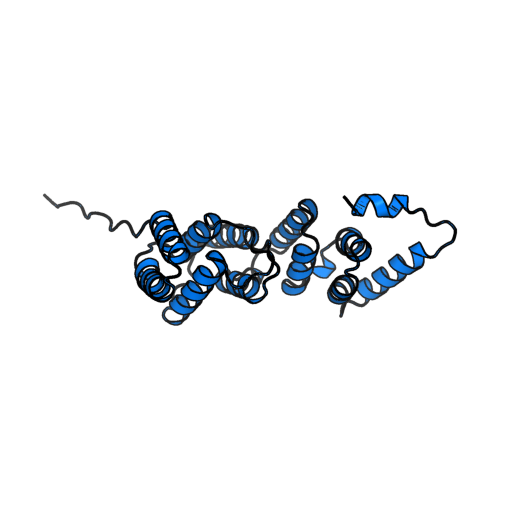ARG A CA 1
ATOM 1698 C C . ARG A 1 211 ? 2.191 -3.409 -23.751 1.00 86.44 211 ARG A C 1
ATOM 1700 O O . ARG A 1 211 ? 1.178 -3.141 -23.111 1.00 86.44 211 ARG A O 1
ATOM 1707 N N . LYS A 1 212 ? 2.894 -4.524 -23.525 1.00 85.56 212 LYS A N 1
ATOM 1708 C CA . LYS A 1 212 ? 2.536 -5.534 -22.507 1.00 85.56 212 LYS A CA 1
ATOM 1709 C C . LYS A 1 212 ? 2.505 -4.996 -21.067 1.00 85.56 212 LYS A C 1
ATOM 1711 O O . LYS A 1 212 ? 1.937 -5.646 -20.197 1.00 85.56 212 LYS A O 1
ATOM 1716 N N . TYR A 1 213 ? 3.106 -3.831 -20.819 1.00 82.56 213 TYR A N 1
ATOM 1717 C CA . TYR A 1 213 ? 3.126 -3.154 -19.520 1.00 82.56 213 TYR A CA 1
ATOM 1718 C C . TYR A 1 213 ? 2.090 -2.018 -19.406 1.00 82.56 213 TYR A C 1
ATOM 1720 O O . TYR A 1 213 ? 2.009 -1.375 -18.365 1.00 82.56 213 TYR A O 1
ATOM 1728 N N . ALA A 1 214 ? 1.312 -1.747 -20.461 1.00 68.62 214 ALA A N 1
ATOM 1729 C CA . ALA A 1 214 ? 0.330 -0.660 -20.511 1.00 68.62 214 ALA A CA 1
ATOM 1730 C C . ALA A 1 214 ? -1.109 -1.090 -20.154 1.00 68.62 214 ALA A C 1
ATOM 1732 O O . ALA A 1 214 ? -2.017 -0.261 -20.233 1.00 68.62 214 ALA A O 1
ATOM 1733 N N . MET A 1 215 ? -1.321 -2.371 -19.825 1.00 57.47 215 MET A N 1
ATOM 1734 C CA . MET A 1 215 ? -2.637 -2.946 -19.508 1.00 57.47 215 MET A CA 1
ATOM 1735 C C . MET A 1 215 ? -3.035 -2.717 -18.046 1.00 57.47 215 MET A C 1
ATOM 1737 O O . MET A 1 215 ? -2.136 -2.621 -17.180 1.00 57.47 215 MET A O 1
#

InterPro domains:
  IPR052408 Exonuclease MUT-7-like [PTHR47765] (32-193)